Protein 6PZL (pdb70)

Secondary structure (DSSP, 8-state):
---EE-SSTT--EEEEEETTEEEEEPPPP-TTSEEEEEEEE--B-TT-EEEEE-SS-EE-SSSSEE---GGGTT---SEEEEEE-SS--EEE-SEEEEEES-EEEEEE-TT-EEESSEEEESEEEEEEESSEEEEETTEEEEEE-TT---EEEE-TT-EEESSEEEEEESEEEE-SEEE-SEEEEEESEEEE-TT--EEEEE--SS----EE-SEEE-S-EEEEE---B-

Structure (mmCIF, N/CA/C/O backbone):
data_6PZL
#
_entry.id   6PZL
#
_cell.length_a   34.047
_cell.length_b   60.224
_cell.length_c   116.350
_cell.angle_alpha   90.000
_cell.angle_beta   90.000
_cell.angle_gamma   90.000
#
_symmetry.space_group_name_H-M   'P 2 21 21'
#
loop_
_entity.id
_entity.type
_entity.pdbx_description
1 polymer Hemolysin
2 non-polymer GLYCEROL
3 water water
#
loop_
_atom_site.group_PDB
_atom_site.id
_atom_site.type_symbol
_atom_site.label_atom_id
_atom_site.label_alt_id
_atom_site.label_comp_id
_atom_site.label_asym_id
_atom_site.label_entity_id
_atom_site.label_seq_id
_atom_site.pdbx_PDB_ins_code
_atom_site.Cartn_x
_atom_site.Cartn_y
_atom_site.Cartn_z
_atom_site.occupancy
_atom_site.B_iso_or_equiv
_atom_site.auth_seq_id
_atom_site.auth_comp_id
_atom_site.auth_asym_id
_atom_site.auth_atom_id
_atom_site.pdbx_PDB_model_num
ATOM 1 N N . ASN A 1 1 ? 19.405 19.259 145.783 1.00 39.20 30 ASN A N 1
ATOM 2 C CA . ASN A 1 1 ? 20.411 18.440 146.454 1.00 31.91 30 ASN A CA 1
ATOM 3 C C . ASN A 1 1 ? 20.643 17.124 145.721 1.00 22.68 30 ASN A C 1
ATOM 4 O O . ASN A 1 1 ? 20.740 16.070 146.362 1.00 20.40 30 ASN A O 1
ATOM 9 N N . GLY A 1 2 ? 20.754 17.161 144.386 1.00 16.98 31 GLY A N 1
ATOM 10 C CA . GLY A 1 2 ? 20.980 15.922 143.672 1.00 14.31 31 GLY A CA 1
ATOM 11 C C . GLY A 1 2 ? 22.332 15.302 143.953 1.00 9.84 31 GLY A C 1
ATOM 12 O O . GLY A 1 2 ? 22.463 14.077 143.927 1.00 10.28 31 GLY A O 1
ATOM 13 N N . ILE A 1 3 ? 23.355 16.130 144.162 1.00 9.43 32 ILE A N 1
ATOM 14 C CA . ILE A 1 3 ? 24.703 15.674 144.455 1.00 8.41 32 ILE A CA 1
ATOM 15 C C . ILE A 1 3 ? 24.935 15.837 145.956 1.00 8.79 32 ILE A C 1
ATOM 16 O O . ILE A 1 3 ? 24.806 16.958 146.484 1.00 9.65 32 ILE A O 1
ATOM 21 N N . VAL A 1 4 ? 25.274 14.739 146.632 1.00 8.15 33 VAL A N 1
ATOM 22 C CA . VAL A 1 4 ? 25.572 14.726 148.059 1.00 8.33 33 VAL A CA 1
ATOM 23 C C . VAL A 1 4 ? 26.961 14.117 148.233 1.00 7.65 33 VAL A C 1
ATOM 24 O O . VAL A 1 4 ? 27.132 12.894 148.136 1.00 7.68 33 VAL A O 1
ATOM 28 N N . PRO A 1 5 ? 27.990 14.940 148.408 1.00 7.54 34 PRO A N 1
ATOM 29 C CA . PRO A 1 5 ? 29.338 14.412 148.603 1.00 7.39 34 PRO A CA 1
ATOM 30 C C . PRO A 1 5 ? 29.425 13.542 149.837 1.00 7.18 34 PRO A C 1
ATOM 31 O O . PRO A 1 5 ? 28.728 13.748 150.827 1.00 8.60 34 PRO A O 1
ATOM 35 N N . ASP A 1 6 ? 30.327 12.570 149.776 1.00 7.61 35 ASP A N 1
ATOM 36 C CA . ASP A 1 6 ? 30.721 11.836 150.971 1.00 7.98 35 ASP A CA 1
ATOM 37 C C . ASP A 1 6 ? 31.387 12.770 151.984 1.00 7.99 35 ASP A C 1
ATOM 38 O O . ASP A 1 6 ? 31.982 13.783 151.624 1.00 8.76 35 ASP A O 1
ATOM 43 N N . ALA A 1 7 ? 31.326 12.386 153.256 1.00 9.05 36 ALA A N 1
ATOM 44 C CA . ALA A 1 7 ? 31.931 13.173 154.320 1.00 10.52 36 ALA A CA 1
ATOM 45 C C . ALA A 1 7 ? 33.417 12.879 154.506 1.00 10.02 36 ALA A C 1
ATOM 46 O O . ALA A 1 7 ? 34.089 13.615 155.248 1.00 11.45 36 ALA A O 1
ATOM 48 N N . GLY A 1 8 ? 33.936 11.832 153.880 1.00 9.73 37 GLY A N 1
ATOM 49 C CA . GLY A 1 8 ? 35.305 11.398 154.049 1.00 10.81 37 GLY A CA 1
ATOM 50 C C . GLY A 1 8 ? 36.255 12.193 153.170 1.00 10.44 37 GLY A C 1
ATOM 51 O O . GLY A 1 8 ? 35.898 13.192 152.547 1.00 9.98 37 GLY A O 1
ATOM 52 N N . HIS A 1 9 ? 37.499 11.723 153.111 1.00 11.65 38 HIS A N 1
ATOM 53 C CA . HIS A 1 9 ? 38.571 12.543 152.559 1.00 13.28 38 HIS A CA 1
ATOM 54 C C . HIS A 1 9 ? 38.444 12.759 151.059 1.00 11.93 38 HIS A C 1
ATOM 55 O O . HIS A 1 9 ? 39.071 13.679 150.529 1.00 14.85 38 HIS A O 1
ATOM 62 N N . GLN A 1 10 ? 37.684 11.930 150.359 1.00 10.19 39 GLN A N 1
ATOM 63 C CA . GLN A 1 10 ? 37.500 12.112 148.928 1.00 8.93 39 GLN A CA 1
ATOM 64 C C . GLN A 1 10 ? 36.173 12.762 148.594 1.00 8.07 39 GLN A C 1
ATOM 65 O O . GLN A 1 10 ? 35.831 12.866 147.418 1.00 8.37 39 GLN A O 1
ATOM 71 N N . GLY A 1 11 ? 35.451 13.270 149.585 1.00 7.90 40 GLY A N 1
ATOM 72 C CA . GLY A 1 11 ? 34.217 13.965 149.290 1.00 7.69 40 GLY A CA 1
ATOM 73 C C . GLY A 1 11 ? 34.475 15.412 148.897 1.00 7.60 40 GLY A C 1
ATOM 74 O O . GLY A 1 11 ? 35.057 16.164 149.674 1.00 8.25 40 GLY A O 1
ATOM 75 N N . PRO A 1 12 ? 34.018 15.865 147.720 1.00 7.00 41 PRO A N 1
ATOM 76 C CA . PRO A 1 12 ? 34.224 17.270 147.359 1.00 7.36 41 PRO A CA 1
ATOM 77 C C . PRO A 1 12 ? 33.290 18.169 148.153 1.00 7.11 41 PRO A C 1
ATOM 78 O O . PRO A 1 12 ? 32.495 17.690 148.968 1.00 8.10 41 PRO A O 1
ATOM 82 N N . ASP A 1 13 ? 33.377 19.476 147.934 1.00 7.16 42 ASP A N 1
ATOM 83 C CA . ASP A 1 13 ? 32.558 20.433 148.666 1.00 7.52 42 ASP A CA 1
ATOM 84 C C . ASP A 1 13 ? 31.756 21.277 147.684 1.00 7.39 42 ASP A C 1
ATOM 85 O O . ASP A 1 13 ? 32.312 21.825 146.721 1.00 8.12 42 ASP A O 1
ATOM 90 N N . VAL A 1 14 ? 30.446 21.390 147.934 1.00 8.07 43 VAL A N 1
ATOM 91 C CA . VAL A 1 14 ? 29.613 22.287 147.149 1.00 9.36 43 VAL A CA 1
ATOM 92 C C . VAL A 1 14 ? 30.016 23.718 147.487 1.00 12.74 43 VAL A C 1
ATOM 93 O O . VAL A 1 14 ? 30.035 24.110 148.664 1.00 18.10 43 VAL A O 1
ATOM 97 N N . SER A 1 15 ? 30.345 24.521 146.474 1.00 11.22 44 SER A N 1
ATOM 98 C CA . SER A 1 15 ? 30.920 25.853 146.642 1.00 13.03 44 SER A CA 1
ATOM 99 C C . SER A 1 15 ? 29.964 26.936 146.208 1.00 16.82 44 SER A C 1
ATOM 100 O O . SER A 1 15 ? 30.245 28.115 146.466 1.00 15.24 44 SER A O 1
ATOM 103 N N . ALA A 1 16 ? 28.845 26.564 145.573 1.00 14.50 45 ALA A N 1
ATOM 104 C CA . ALA A 1 16 ? 27.836 27.517 145.150 1.00 16.22 45 ALA A CA 1
ATOM 105 C C . ALA A 1 16 ? 26.627 26.740 144.633 1.00 14.17 45 ALA A C 1
ATOM 106 O O . ALA A 1 16 ? 26.722 25.563 144.225 1.00 14.86 45 ALA A O 1
ATOM 108 N N . VAL A 1 17 ? 25.486 27.420 144.620 1.00 15.43 46 VAL A N 1
ATOM 109 C CA . VAL A 1 17 ? 24.365 26.948 143.837 1.00 13.86 46 VAL A CA 1
ATOM 110 C C . VAL A 1 17 ? 23.902 28.194 143.127 1.00 13.87 46 VAL A C 1
ATOM 111 O O . VAL A 1 17 ? 23.499 29.172 143.778 1.00 15.42 46 VAL A O 1
ATOM 115 N N . ASN A 1 18 ? 24.041 28.213 141.809 1.00 14.10 47 ASN A N 1
ATOM 116 C CA . ASN A 1 18 ? 23.763 29.406 141.031 1.00 17.21 47 ASN A CA 1
ATOM 117 C C . ASN A 1 18 ? 22.617 29.083 140.088 1.00 19.07 47 ASN A C 1
ATOM 118 O O . ASN A 1 18 ? 22.734 28.188 139.246 1.00 21.03 47 ASN A O 1
ATOM 123 N N . GLY A 1 19 ? 21.491 29.765 140.264 1.00 23.08 48 GLY A N 1
ATOM 124 C CA . GLY A 1 19 ? 20.318 29.447 139.453 1.00 22.07 48 GLY A CA 1
ATOM 125 C C . GLY A 1 19 ? 19.973 27.974 139.453 1.00 24.10 48 GLY A C 1
ATOM 126 O O . GLY A 1 19 ? 19.702 27.395 138.391 1.00 25.71 48 GLY A O 1
ATOM 127 N N . GLY A 1 20 ? 20.021 27.338 140.627 1.00 22.79 49 GLY A N 1
ATOM 128 C CA . GLY A 1 20 ? 19.690 25.933 140.784 1.00 19.30 49 GLY A CA 1
ATOM 129 C C . GLY A 1 20 ? 20.787 24.953 140.389 1.00 17.93 49 GLY A C 1
ATOM 130 O O . GLY A 1 20 ? 20.619 23.740 140.564 1.00 19.42 49 GLY A O 1
ATOM 131 N N . THR A 1 21 ? 21.903 25.428 139.868 1.00 14.74 50 THR A N 1
ATOM 132 C CA . THR A 1 21 ? 22.963 24.535 139.407 1.00 14.49 50 THR A CA 1
ATOM 133 C C . THR A 1 21 ? 23.968 24.362 140.542 1.00 13.12 50 THR A C 1
ATOM 134 O O . THR A 1 21 ? 24.549 25.365 140.995 1.00 15.54 50 THR A O 1
ATOM 138 N N . GLN A 1 22 ? 24.178 23.120 141.012 1.00 11.59 51 GLN A N 1
ATOM 139 C CA . GLN A 1 22 ? 25.214 22.911 142.017 1.00 10.50 51 GLN A CA 1
ATOM 140 C C . GLN A 1 22 ? 26.582 23.066 141.390 1.00 9.87 51 GLN A C 1
ATOM 141 O O . GLN A 1 22 ? 26.824 22.600 140.269 1.00 10.45 51 GLN A O 1
ATOM 147 N N . VAL A 1 23 ? 27.489 23.704 142.148 1.00 9.20 52 VAL A N 1
ATOM 148 C CA . VAL A 1 23 ? 28.888 23.885 141.773 1.00 9.37 52 VAL A CA 1
ATOM 149 C C . VAL A 1 23 ? 29.723 23.100 142.775 1.00 8.86 52 VAL A C 1
ATOM 150 O O . VAL A 1 23 ? 29.650 23.346 143.998 1.00 9.36 52 VAL A O 1
ATOM 154 N N . ILE A 1 24 ? 30.528 22.170 142.270 1.00 8.01 53 ILE A N 1
ATOM 155 C CA . ILE A 1 24 ? 31.280 21.215 143.068 1.00 7.49 53 ILE A CA 1
ATOM 156 C C . ILE A 1 24 ? 32.756 21.560 142.965 1.00 7.53 53 ILE A C 1
ATOM 157 O O . ILE A 1 24 ? 33.332 21.516 141.876 1.00 7.90 53 ILE A O 1
ATOM 162 N N . ASN A 1 25 ? 33.377 21.898 144.095 1.00 7.01 54 ASN A N 1
ATOM 163 C CA . ASN A 1 25 ? 34.832 22.051 144.160 1.00 7.20 54 ASN A CA 1
ATOM 164 C C . ASN A 1 25 ? 35.426 20.668 144.334 1.00 6.46 54 ASN A C 1
ATOM 165 O O . ASN A 1 25 ? 35.395 20.081 145.422 1.00 7.63 54 ASN A O 1
ATOM 170 N N . ILE A 1 26 ? 35.904 20.098 143.225 1.00 6.81 55 ILE A N 1
ATOM 171 C CA . ILE A 1 26 ? 36.478 18.764 143.229 1.00 6.97 55 ILE A CA 1
ATOM 172 C C . ILE A 1 26 ? 37.707 18.746 144.136 1.00 6.80 55 ILE A C 1
ATOM 173 O O . ILE A 1 26 ? 38.338 19.783 144.421 1.00 7.32 55 ILE A O 1
ATOM 178 N N . VAL A 1 27 ? 38.050 17.542 144.602 1.00 6.95 56 VAL A N 1
ATOM 179 C CA . VAL A 1 27 ? 39.165 17.380 145.529 1.00 8.13 56 VAL A CA 1
ATOM 180 C C . VAL A 1 27 ? 40.511 17.471 144.804 1.00 7.79 56 VAL A C 1
ATOM 181 O O . VAL A 1 27 ? 40.625 17.329 143.581 1.00 7.72 56 VAL A O 1
ATOM 185 N N . THR A 1 28 ? 41.552 17.711 145.593 1.00 8.24 57 THR A N 1
ATOM 186 C CA . THR A 1 28 ? 42.885 17.859 145.031 1.00 8.91 57 THR A CA 1
ATOM 187 C C . THR A 1 28 ? 43.219 16.661 144.144 1.00 8.94 57 THR A C 1
ATOM 188 O O . THR A 1 28 ? 43.075 15.518 144.583 1.00 9.40 57 THR A O 1
ATOM 192 N N . PRO A 1 29 ? 43.744 16.873 142.953 1.00 9.25 58 PRO A N 1
ATOM 193 C CA . PRO A 1 29 ? 44.195 15.724 142.161 1.00 10.91 58 PRO A CA 1
ATOM 194 C C . PRO A 1 29 ? 45.392 15.060 142.812 1.00 11.24 58 PRO A C 1
ATOM 195 O O . PRO A 1 29 ? 46.217 15.708 143.464 1.00 13.12 58 PRO A O 1
ATOM 199 N N . ASN A 1 30 ? 45.499 13.754 142.599 1.00 10.15 59 ASN A N 1
ATOM 200 C CA . ASN A 1 30 ? 46.654 13.005 143.058 1.00 10.94 59 ASN A CA 1
ATOM 201 C C . ASN A 1 30 ? 47.809 13.187 142.075 1.00 9.64 59 ASN A C 1
ATOM 202 O O . ASN A 1 30 ? 47.725 13.942 141.101 1.00 9.96 59 ASN A O 1
ATOM 207 N N . ASN A 1 31 ? 48.915 12.479 142.316 1.00 11.41 60 ASN A N 1
ATOM 208 C CA . ASN A 1 31 ? 50.085 12.635 141.457 1.00 13.59 60 ASN A CA 1
ATOM 209 C C . ASN A 1 31 ? 49.860 12.114 140.040 1.00 14.06 60 ASN A C 1
ATOM 210 O O . ASN A 1 31 ? 50.619 12.468 139.138 1.00 17.94 60 ASN A O 1
ATOM 215 N N . GLU A 1 32 ? 48.858 11.288 139.814 1.00 14.09 61 GLU A N 1
ATOM 216 C CA . GLU A 1 32 ? 48.528 10.924 138.442 1.00 16.73 61 GLU A CA 1
ATOM 217 C C . GLU A 1 32 ? 47.594 11.915 137.777 1.00 15.56 61 GLU A C 1
ATOM 218 O O . GLU A 1 32 ? 47.220 11.706 136.620 1.00 19.38 61 GLU A O 1
ATOM 224 N N . GLY A 1 33 ? 47.205 12.980 138.475 1.00 11.04 62 GLY A N 1
ATOM 225 C CA . GLY A 1 33 ? 46.318 13.955 137.909 1.00 11.22 62 GLY A CA 1
ATOM 226 C C . GLY A 1 33 ? 44.859 13.614 138.060 1.00 9.44 62 GLY A C 1
ATOM 227 O O . GLY A 1 33 ? 44.016 14.290 137.450 1.00 10.47 62 GLY A O 1
ATOM 228 N N . ILE A 1 34 ? 44.525 12.625 138.891 1.00 8.96 63 ILE A N 1
ATOM 229 C CA . ILE A 1 34 ? 43.147 12.188 139.063 1.00 8.38 63 ILE A CA 1
ATOM 230 C C . ILE A 1 34 ? 42.565 12.864 140.290 1.00 8.39 63 ILE A C 1
ATOM 231 O O . ILE A 1 34 ? 43.111 12.713 141.395 1.00 8.78 63 ILE A O 1
ATOM 236 N N . SER A 1 35 ? 41.457 13.591 140.105 1.00 7.69 64 SER A N 1
ATOM 237 C CA . SER A 1 35 ? 40.670 14.076 141.227 1.00 8.00 64 SER A CA 1
ATOM 238 C C . SER A 1 35 ? 39.598 13.015 141.464 1.00 7.40 64 SER A C 1
ATOM 239 O O . SER A 1 35 ? 38.681 12.850 140.635 1.00 7.82 64 SER A O 1
ATOM 242 N N . HIS A 1 36 ? 39.735 12.266 142.567 1.00 7.59 65 HIS A N 1
ATOM 243 C CA . HIS A 1 36 ? 38.887 11.117 142.859 1.00 8.02 65 HIS A CA 1
ATOM 244 C C . HIS A 1 36 ? 37.847 11.576 143.879 1.00 7.30 65 HIS A C 1
ATOM 245 O O . HIS A 1 36 ? 38.154 11.738 145.068 1.00 8.63 65 HIS A O 1
ATOM 252 N N . ASN A 1 37 ? 36.631 11.821 143.398 1.00 6.71 66 ASN A N 1
ATOM 253 C CA . ASN A 1 37 ? 35.549 12.404 144.176 1.00 6.66 66 ASN A CA 1
ATOM 254 C C . ASN A 1 37 ? 34.522 11.342 144.511 1.00 6.80 66 ASN A C 1
ATOM 255 O O . ASN A 1 37 ? 34.081 10.617 143.627 1.00 8.34 66 ASN A O 1
ATOM 260 N N . GLN A 1 38 ? 34.132 11.255 145.790 1.00 6.62 67 GLN A N 1
ATOM 261 C CA . GLN A 1 38 ? 33.180 10.262 146.256 1.00 6.29 67 GLN A CA 1
ATOM 262 C C . GLN A 1 38 ? 31.897 10.911 146.757 1.00 6.87 67 GLN A C 1
ATOM 263 O O . GLN A 1 38 ? 31.923 11.964 147.402 1.00 7.19 67 GLN A O 1
ATOM 269 N N . TYR A 1 39 ? 30.782 10.226 146.503 1.00 6.74 68 TYR A N 1
ATOM 270 C CA . TYR A 1 39 ? 29.444 10.757 146.726 1.00 5.95 68 TYR A CA 1
ATOM 271 C C . TYR A 1 39 ? 28.539 9.692 147.327 1.00 6.86 68 TYR A C 1
ATOM 272 O O . TYR A 1 39 ? 28.532 8.526 146.887 1.00 6.99 68 TYR A O 1
ATOM 281 N N . GLN A 1 40 ? 27.726 10.113 148.304 1.00 7.29 69 GLN A N 1
ATOM 282 C CA . GLN A 1 40 ? 26.597 9.279 148.715 1.00 6.95 69 GLN A CA 1
ATOM 283 C C . GLN A 1 40 ? 25.471 9.312 147.688 1.00 7.48 69 GLN A C 1
ATOM 284 O O . GLN A 1 40 ? 24.714 8.344 147.565 1.00 8.46 69 GLN A O 1
ATOM 290 N N . ASP A 1 41 ? 25.317 10.428 146.981 1.00 7.76 70 ASP A N 1
ATOM 291 C CA . ASP A 1 41 ? 24.299 10.556 145.949 1.00 8.89 70 ASP A CA 1
ATOM 292 C C . ASP A 1 41 ? 24.903 11.389 144.835 1.00 7.77 70 ASP A C 1
ATOM 293 O O . ASP A 1 41 ? 25.556 12.403 145.088 1.00 7.56 70 ASP A O 1
ATOM 298 N N . PHE A 1 42 ? 24.642 10.985 143.603 1.00 7.53 71 PHE A N 1
ATOM 299 C CA . PHE A 1 42 ? 25.088 11.779 142.457 1.00 7.07 71 PHE A CA 1
ATOM 300 C C . PHE A 1 42 ? 23.975 11.782 141.418 1.00 7.43 71 PHE A C 1
ATOM 301 O O . PHE A 1 42 ? 23.713 10.772 140.759 1.00 7.94 71 PHE A O 1
ATOM 309 N N . ASN A 1 43 ? 23.333 12.930 141.252 1.00 8.42 72 ASN A N 1
ATOM 310 C CA . ASN A 1 43 ? 22.245 13.121 140.311 1.00 8.76 72 ASN A CA 1
ATOM 311 C C . ASN A 1 43 ? 22.351 14.540 139.793 1.00 9.05 72 ASN A C 1
ATOM 312 O O . ASN A 1 43 ? 22.758 15.433 140.542 1.00 9.98 72 ASN A O 1
ATOM 317 N N . VAL A 1 44 ? 22.004 14.733 138.516 1.00 9.06 73 VAL A N 1
ATOM 318 C CA . VAL A 1 44 ? 22.029 16.035 137.862 1.00 9.15 73 VAL A CA 1
ATOM 319 C C . VAL A 1 44 ? 20.617 16.293 137.359 1.00 9.45 73 VAL A C 1
ATOM 320 O O . VAL A 1 44 ? 20.022 15.444 136.686 1.00 10.51 73 VAL A O 1
ATOM 324 N N . GLY A 1 45 ? 20.069 17.454 137.698 1.00 10.17 74 GLY A N 1
ATOM 325 C CA . GLY A 1 45 ? 18.782 17.864 137.191 1.00 12.24 74 GLY A CA 1
ATOM 326 C C . GLY A 1 45 ? 18.914 18.709 135.951 1.00 11.94 74 GLY A C 1
ATOM 327 O O . GLY A 1 45 ? 19.997 18.897 135.399 1.00 12.30 74 GLY A O 1
ATOM 328 N N . LYS A 1 46 ? 17.774 19.244 135.523 1.00 15.86 75 LYS A N 1
ATOM 329 C CA . LYS A 1 46 ? 17.750 20.114 134.354 1.00 17.82 75 LYS A CA 1
ATOM 330 C C . LYS A 1 46 ? 18.734 21.271 134.432 1.00 17.04 75 LYS A C 1
ATOM 331 O O . LYS A 1 46 ? 19.305 21.622 133.382 1.00 19.97 75 LYS A O 1
ATOM 337 N N . PRO A 1 47 ? 18.935 21.931 135.585 1.00 15.38 76 PRO A N 1
ATOM 338 C CA . PRO A 1 47 ? 19.901 23.045 135.638 1.00 16.27 76 PRO A CA 1
ATOM 339 C C . PRO A 1 47 ? 21.334 22.631 135.420 1.00 11.43 76 PRO A C 1
ATOM 340 O O . PRO A 1 47 ? 22.187 23.518 135.289 1.00 13.46 76 PRO A O 1
ATOM 344 N N . GLY A 1 48 ? 21.633 21.329 135.409 1.00 11.36 77 GLY A N 1
ATOM 345 C CA . GLY A 1 48 ? 22.987 20.881 135.216 1.00 9.45 77 GLY A CA 1
ATOM 346 C C . GLY A 1 48 ? 23.784 20.961 136.512 1.00 9.41 77 GLY A C 1
ATOM 347 O O . GLY A 1 48 ? 23.262 21.247 137.589 1.00 10.55 77 GLY A O 1
ATOM 348 N N . ALA A 1 49 ? 25.087 20.701 136.400 1.00 8.59 78 ALA A N 1
ATOM 349 C CA . ALA A 1 49 ? 26.008 20.744 137.527 1.00 8.80 78 ALA A CA 1
ATOM 350 C C . ALA A 1 49 ? 27.368 21.143 136.982 1.00 7.99 78 ALA A C 1
ATOM 351 O O . ALA A 1 49 ? 27.726 20.781 135.853 1.00 8.73 78 ALA A O 1
ATOM 353 N N . VAL A 1 50 ? 28.134 21.880 137.791 1.00 8.07 79 VAL A N 1
ATOM 354 C CA . VAL A 1 50 ? 29.463 22.320 137.397 1.00 7.85 79 VAL A CA 1
ATOM 355 C C . VAL A 1 50 ? 30.499 21.696 138.318 1.00 7.82 79 VAL A C 1
ATOM 356 O O . VAL A 1 50 ? 30.326 21.670 139.542 1.00 8.89 79 VAL A O 1
ATOM 360 N N . PHE A 1 51 ? 31.596 21.248 137.713 1.00 7.52 80 PHE A N 1
ATOM 361 C CA . PHE A 1 51 ? 32.751 20.699 138.416 1.00 7.72 80 PHE A CA 1
ATOM 362 C C . PHE A 1 51 ? 33.903 21.671 138.239 1.00 7.80 80 PHE A C 1
ATOM 363 O O . PHE A 1 51 ? 34.334 21.946 137.107 1.00 8.56 80 PHE A O 1
ATOM 371 N N . ASN A 1 52 ? 34.338 22.267 139.348 1.00 7.61 81 ASN A N 1
ATOM 372 C CA . ASN A 1 52 ? 35.251 23.395 139.286 1.00 7.54 81 ASN A CA 1
ATOM 373 C C . ASN A 1 52 ? 36.688 22.895 139.218 1.00 7.43 81 ASN A C 1
ATOM 374 O O . ASN A 1 52 ? 37.278 22.443 140.216 1.00 8.36 81 ASN A O 1
ATOM 379 N N . ASN A 1 53 ? 37.242 22.953 138.012 1.00 7.79 82 ASN A N 1
ATOM 380 C CA . ASN A 1 53 ? 38.623 22.596 137.707 1.00 8.01 82 ASN A CA 1
ATOM 381 C C . ASN A 1 53 ? 39.413 23.827 137.278 1.00 8.42 82 ASN A C 1
ATOM 382 O O . ASN A 1 53 ? 40.257 23.745 136.387 1.00 9.97 82 ASN A O 1
ATOM 387 N N . ALA A 1 54 ? 39.169 24.969 137.936 1.00 8.81 83 ALA A N 1
ATOM 388 C CA . ALA A 1 54 ? 39.708 26.261 137.505 1.00 9.29 83 ALA A CA 1
ATOM 389 C C . ALA A 1 54 ? 40.782 26.771 138.457 1.00 8.56 83 ALA A C 1
ATOM 390 O O . ALA A 1 54 ? 40.637 26.716 139.694 1.00 9.23 83 ALA A O 1
ATOM 392 N N . LEU A 1 55 ? 41.862 27.269 137.843 1.00 10.17 84 LEU A N 1
ATOM 393 C CA . LEU A 1 55 ? 42.918 27.990 138.527 1.00 11.07 84 LEU A CA 1
ATOM 394 C C . LEU A 1 55 ? 42.716 29.492 138.472 1.00 10.34 84 LEU A C 1
ATOM 395 O O . LEU A 1 55 ? 43.487 30.224 139.099 1.00 10.90 84 LEU A O 1
ATOM 400 N N . GLU A 1 56 ? 41.714 29.969 137.739 1.00 10.52 85 GLU A N 1
ATOM 401 C CA . GLU A 1 56 ? 41.383 31.390 137.653 1.00 10.94 85 GLU A CA 1
ATOM 402 C C . GLU A 1 56 ? 39.873 31.544 137.677 1.00 9.49 85 GLU A C 1
ATOM 403 O O . GLU A 1 56 ? 39.144 30.690 137.161 1.00 10.95 85 GLU A O 1
ATOM 409 N N . ALA A 1 57 ? 39.402 32.648 138.247 1.00 9.24 86 ALA A N 1
ATOM 410 C CA . ALA A 1 57 ? 37.977 32.955 138.193 1.00 8.57 86 ALA A CA 1
ATOM 411 C C . ALA A 1 57 ? 37.580 33.233 136.741 1.00 8.76 86 ALA A C 1
ATOM 412 O O . ALA A 1 57 ? 38.399 33.666 135.922 1.00 10.05 86 ALA A O 1
ATOM 414 N N . GLY A 1 58 ? 36.300 33.047 136.438 1.00 9.02 87 GLY A N 1
ATOM 415 C CA . GLY A 1 58 ? 35.830 33.297 135.085 1.00 11.16 87 GLY A CA 1
ATOM 416 C C . GLY A 1 58 ? 34.372 32.904 134.930 1.00 10.88 87 GLY A C 1
ATOM 417 O O . GLY A 1 58 ? 33.673 32.656 135.913 1.00 11.35 87 GLY A O 1
ATOM 418 N N . GLN A 1 59 ? 33.928 32.836 133.675 1.00 12.15 88 GLN A N 1
ATOM 419 C CA . GLN A 1 59 ? 32.524 32.607 133.358 1.00 12.66 88 GLN A CA 1
ATOM 420 C C . GLN A 1 59 ? 32.281 31.143 133.034 1.00 12.59 88 GLN A C 1
ATOM 421 O O . GLN A 1 59 ? 32.891 30.594 132.104 1.00 15.05 88 GLN A O 1
ATOM 427 N N . SER A 1 60 ? 31.366 30.523 133.765 1.00 11.76 89 SER A N 1
ATOM 428 C CA . SER A 1 60 ? 30.922 29.187 133.401 1.00 11.62 89 SER A CA 1
ATOM 429 C C . SER A 1 60 ? 29.721 29.272 132.466 1.00 11.86 89 SER A C 1
ATOM 430 O O . SER A 1 60 ? 29.032 30.293 132.381 1.00 14.72 89 SER A O 1
ATOM 433 N N . GLN A 1 61 ? 29.501 28.188 131.729 1.00 11.20 90 GLN A N 1
ATOM 434 C CA . GLN A 1 61 ? 28.316 28.101 130.877 1.00 13.20 90 GLN A CA 1
ATOM 435 C C . GLN A 1 61 ? 27.036 27.962 131.693 1.00 12.89 90 GLN A C 1
ATOM 436 O O . GLN A 1 61 ? 25.998 28.550 131.340 1.00 15.53 90 GLN A O 1
ATOM 442 N N . LEU A 1 62 ? 27.068 27.169 132.762 1.00 11.94 91 LEU A N 1
ATOM 443 C CA . LEU A 1 62 ? 25.833 26.796 133.445 1.00 11.64 91 LEU A CA 1
ATOM 444 C C . LEU A 1 62 ? 25.548 27.588 134.708 1.00 12.13 91 LEU A C 1
ATOM 445 O O . LEU A 1 62 ? 24.399 27.577 135.167 1.00 13.96 91 LEU A O 1
ATOM 450 N N . ALA A 1 63 ? 26.552 28.236 135.302 1.00 11.72 92 ALA A N 1
ATOM 451 C CA . ALA A 1 63 ? 26.387 28.772 136.649 1.00 11.97 92 ALA A CA 1
ATOM 452 C C . ALA A 1 63 ? 26.961 30.177 136.778 1.00 12.08 92 ALA A C 1
ATOM 453 O O . ALA A 1 63 ? 27.255 30.616 137.898 1.00 14.69 92 ALA A O 1
ATOM 455 N N . GLY A 1 64 ? 27.100 30.917 135.681 1.00 12.44 93 GLY A N 1
ATOM 456 C CA . GLY A 1 64 ? 27.615 32.290 135.746 1.00 13.20 93 GLY A CA 1
ATOM 457 C C . GLY A 1 64 ? 29.058 32.346 136.216 1.00 12.21 93 GLY A C 1
ATOM 458 O O . GLY A 1 64 ? 29.864 31.439 135.988 1.00 11.75 93 GLY A O 1
ATOM 459 N N . HIS A 1 65 ? 29.400 33.462 136.848 1.00 11.72 94 HIS A N 1
ATOM 460 C CA . HIS A 1 65 ? 30.768 33.694 137.282 1.00 11.64 94 HIS A CA 1
ATOM 461 C C . HIS A 1 65 ? 31.129 32.772 138.441 1.00 10.32 94 HIS A C 1
ATOM 462 O O . HIS A 1 65 ? 30.380 32.665 139.421 1.00 12.19 94 HIS A O 1
ATOM 469 N N . LEU A 1 66 ? 32.291 32.118 138.341 1.00 8.93 95 LEU A N 1
ATOM 470 C CA . LEU A 1 66 ? 32.791 31.226 139.382 1.00 8.95 95 LEU A CA 1
ATOM 471 C C . LEU A 1 66 ? 34.240 31.577 139.700 1.00 8.28 95 LEU A C 1
ATOM 472 O O . LEU A 1 66 ? 34.9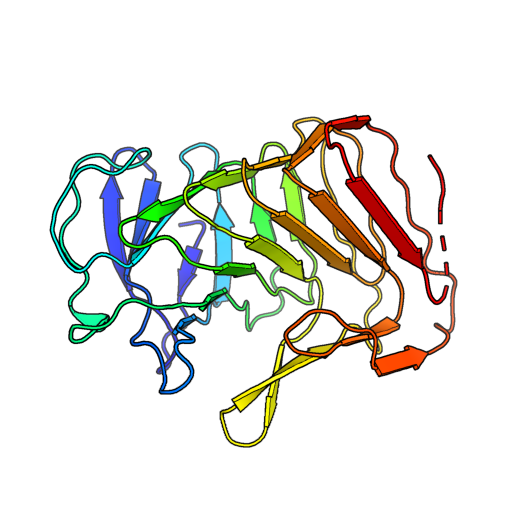38 32.193 138.897 1.00 9.94 95 LEU A O 1
ATOM 477 N N . ASN A 1 67 ? 34.672 31.169 140.886 1.00 8.74 96 ASN A N 1
ATOM 478 C CA . ASN A 1 67 ? 36.004 31.448 141.379 1.00 8.05 96 ASN A CA 1
ATOM 479 C C . ASN A 1 67 ? 36.943 30.290 141.059 1.00 8.60 96 ASN A C 1
ATOM 480 O O . ASN A 1 67 ? 36.523 29.192 140.676 1.00 9.45 96 ASN A O 1
ATOM 485 N N . ALA A 1 68 ? 38.238 30.528 141.255 1.00 8.14 97 ALA A N 1
ATOM 486 C CA . ALA A 1 68 ? 39.190 29.429 141.243 1.00 8.03 97 ALA A CA 1
ATOM 487 C C . ALA A 1 68 ? 38.850 28.436 142.340 1.00 8.06 97 ALA A C 1
ATOM 488 O O . ALA A 1 68 ? 38.245 28.797 143.338 1.00 9.45 97 ALA A O 1
ATOM 490 N N . ASN A 1 69 ? 39.249 27.182 142.157 1.00 7.42 98 ASN A N 1
ATOM 491 C CA . ASN A 1 69 ? 39.048 26.136 143.172 1.00 7.60 98 ASN A CA 1
ATOM 492 C C . ASN A 1 69 ? 40.343 25.968 143.956 1.00 7.27 98 ASN A C 1
ATOM 493 O O . ASN A 1 69 ? 41.316 25.400 143.449 1.00 8.15 98 ASN A O 1
ATOM 498 N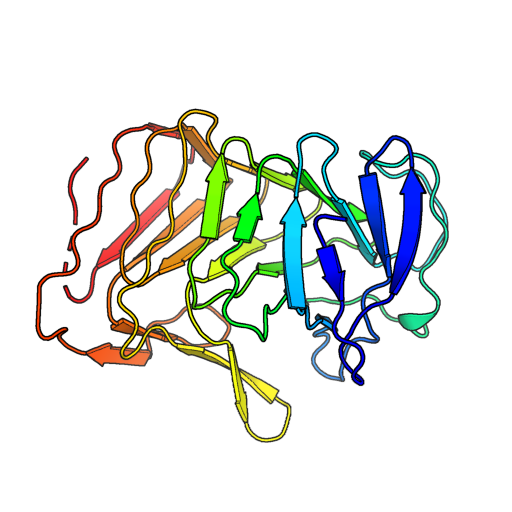 N . SER A 1 70 ? 40.360 26.428 145.220 1.00 7.65 99 SER A N 1
ATOM 499 C CA . SER A 1 70 ? 41.564 26.331 146.061 1.00 8.36 99 SER A CA 1
ATOM 500 C C . SER A 1 70 ? 41.959 24.889 146.373 1.00 7.79 99 SER A C 1
ATOM 501 O O . SER A 1 70 ? 43.124 24.639 146.712 1.00 9.36 99 SER A O 1
ATOM 504 N N . ASN A 1 71 ? 41.057 23.920 146.231 1.00 7.75 100 ASN A N 1
ATOM 505 C CA . ASN A 1 71 ? 41.450 22.533 146.491 1.00 8.40 100 ASN A CA 1
ATOM 506 C C . ASN A 1 71 ? 42.511 22.058 145.498 1.00 9.00 100 ASN A C 1
ATOM 507 O O . ASN A 1 71 ? 43.232 21.094 145.778 1.00 10.57 100 ASN A O 1
ATOM 512 N N . LEU A 1 72 ? 42.628 22.701 144.332 1.00 9.19 101 LEU A N 1
ATOM 513 C CA . LEU A 1 72 ? 43.537 22.203 143.306 1.00 10.07 101 LEU A CA 1
ATOM 514 C C . LEU A 1 72 ? 44.983 22.433 143.670 1.00 12.04 101 LEU A C 1
ATOM 515 O O . LEU A 1 72 ? 45.869 21.802 143.079 1.00 13.60 101 LEU A O 1
ATOM 520 N N . ASN A 1 73 ? 45.251 23.347 144.598 1.00 13.05 102 ASN A N 1
ATOM 521 C CA . ASN A 1 73 ? 46.623 23.668 144.992 1.00 18.03 102 ASN A CA 1
ATOM 522 C C . ASN A 1 73 ? 47.493 23.914 143.770 1.00 18.54 102 ASN A C 1
ATOM 523 O O . ASN A 1 73 ? 48.613 23.411 143.659 1.00 21.87 102 ASN A O 1
ATOM 528 N N . GLY A 1 74 ? 46.954 24.674 142.820 1.00 18.18 103 GLY A N 1
ATOM 529 C CA . GLY A 1 74 ? 47.741 25.138 141.694 1.00 20.14 103 GLY A CA 1
ATOM 530 C C . GLY A 1 74 ? 47.795 24.235 140.477 1.00 16.99 103 GLY A C 1
ATOM 531 O O . GLY A 1 74 ? 48.368 24.645 139.453 1.00 19.34 103 GLY A O 1
ATOM 532 N N . GLN A 1 75 ? 47.223 23.039 140.533 1.00 14.60 104 GLN A N 1
ATOM 533 C CA . GLN A 1 75 ? 47.277 22.115 139.407 1.00 15.02 104 GLN A CA 1
ATOM 534 C C . GLN A 1 75 ? 45.904 21.531 139.150 1.00 12.70 104 GLN A C 1
ATOM 535 O O . GLN A 1 75 ? 45.326 20.867 140.019 1.00 13.85 104 GLN A O 1
ATOM 541 N N . ALA A 1 76 ? 45.385 21.770 137.959 1.00 11.87 105 ALA A N 1
ATOM 542 C CA . ALA A 1 76 ? 44.084 21.249 137.596 1.00 10.68 105 ALA A CA 1
ATOM 543 C C . ALA A 1 76 ? 44.145 19.734 137.414 1.00 10.11 105 ALA A C 1
ATOM 544 O O . ALA A 1 76 ? 45.189 19.140 137.118 1.00 10.98 105 ALA A O 1
ATOM 546 N N . ALA A 1 77 ? 42.991 19.108 137.563 1.00 9.01 106 ALA A N 1
ATOM 547 C CA . ALA A 1 77 ? 42.882 17.678 137.326 1.00 8.32 106 ALA A CA 1
ATOM 548 C C . ALA A 1 77 ? 42.981 17.373 135.841 1.00 9.09 106 ALA A C 1
ATOM 549 O O . ALA A 1 77 ? 42.509 18.140 134.992 1.00 9.93 106 ALA A O 1
ATOM 551 N N A SER A 1 78 ? 43.567 16.223 135.517 0.34 9.93 107 SER A N 1
ATOM 552 N N B SER A 1 78 ? 43.624 16.236 135.547 0.66 8.42 107 SER A N 1
ATOM 553 C CA A SER A 1 78 ? 43.467 15.706 134.159 0.34 11.17 107 SER A CA 1
ATOM 554 C CA B SER A 1 78 ? 43.603 15.605 134.234 0.66 8.96 107 SER A CA 1
ATOM 555 C C A SER A 1 78 ? 42.359 14.674 134.004 0.34 9.42 107 SER A C 1
ATOM 556 C C B SER A 1 78 ? 42.345 14.756 134.045 0.66 8.60 107 SER A C 1
ATOM 557 O O A SER A 1 78 ? 41.918 14.426 132.876 0.34 8.80 107 SER A O 1
ATOM 558 O O B SER A 1 78 ? 41.768 14.719 132.948 0.66 9.21 107 SER A O 1
ATOM 563 N N . LEU A 1 79 ? 41.914 14.068 135.101 1.00 8.96 108 LEU A N 1
ATOM 564 C CA . LEU A 1 79 ? 40.754 13.195 135.092 1.00 8.43 108 LEU A CA 1
ATOM 565 C C . LEU A 1 79 ? 39.939 13.537 136.326 1.00 8.65 108 LEU A C 1
ATOM 566 O O . LEU A 1 79 ? 40.484 13.574 137.442 1.00 8.61 108 LEU A O 1
ATOM 571 N N . ILE A 1 80 ? 38.652 13.831 136.121 1.00 7.58 109 ILE A N 1
ATOM 572 C CA . ILE A 1 80 ? 37.697 14.035 137.206 1.00 7.21 109 ILE A CA 1
ATOM 573 C C . ILE A 1 80 ? 36.873 12.762 137.296 1.00 6.96 109 ILE A C 1
ATOM 574 O O . ILE A 1 80 ? 36.043 12.464 136.417 1.00 7.65 109 ILE A O 1
ATOM 579 N N . LEU A 1 81 ? 37.154 11.955 138.329 1.00 6.89 110 LEU A N 1
ATOM 580 C CA . LEU A 1 81 ? 36.443 10.709 138.550 1.00 7.61 110 LEU A CA 1
ATOM 581 C C . LEU A 1 81 ? 35.427 10.947 139.660 1.00 7.99 110 LEU A C 1
ATOM 582 O O . LEU A 1 81 ? 35.781 11.342 140.782 1.00 10.66 110 LEU A O 1
ATOM 587 N N . ASN A 1 82 ? 34.163 10.792 139.322 1.00 7.15 111 ASN A N 1
ATOM 588 C CA . ASN A 1 82 ? 33.068 10.903 140.277 1.00 7.28 111 ASN A CA 1
ATOM 589 C C . ASN A 1 82 ? 32.545 9.506 140.544 1.00 6.93 111 ASN A C 1
ATOM 590 O O . ASN A 1 82 ? 32.158 8.799 139.615 1.00 8.68 111 ASN A O 1
ATOM 595 N N . GLU A 1 83 ? 32.554 9.103 141.806 1.00 7.14 112 GLU A N 1
ATOM 596 C CA A GLU A 1 83 ? 32.267 7.728 142.200 0.72 7.89 112 GLU A CA 1
ATOM 597 C CA B GLU A 1 83 ? 32.288 7.729 142.214 0.28 7.44 112 GLU A CA 1
ATOM 598 C C . GLU A 1 83 ? 31.193 7.735 143.273 1.00 7.37 112 GLU A C 1
ATOM 599 O O . GLU A 1 83 ? 31.374 8.335 144.340 1.00 7.71 112 GLU A O 1
ATOM 610 N N . VAL A 1 84 ? 30.089 7.029 143.025 1.00 7.50 113 VAL A N 1
ATOM 611 C CA . VAL A 1 84 ? 29.058 6.841 144.043 1.00 7.26 113 VAL A CA 1
ATOM 612 C C . VAL A 1 84 ? 29.442 5.648 144.909 1.00 7.10 113 VAL A C 1
ATOM 613 O O . VAL A 1 84 ? 29.799 4.591 144.388 1.00 8.16 113 VAL A O 1
ATOM 617 N N . VAL A 1 85 ? 29.428 5.839 146.233 1.00 7.36 114 VAL A N 1
ATOM 618 C CA . VAL A 1 85 ? 29.915 4.847 147.200 1.00 7.65 114 VAL A CA 1
ATOM 619 C C . VAL A 1 85 ? 28.790 4.088 147.879 1.00 7.62 114 VAL A C 1
ATOM 620 O O . VAL A 1 85 ? 29.069 3.122 148.603 1.00 7.71 114 VAL A O 1
ATOM 624 N N . SER A 1 86 ? 27.550 4.528 147.717 1.00 8.24 115 SER A N 1
ATOM 625 C CA . SER A 1 86 ? 26.382 3.973 148.381 1.00 8.16 115 SER A CA 1
ATOM 626 C C . SER A 1 86 ? 25.686 2.980 147.452 1.00 8.24 115 SER A C 1
ATOM 627 O O . SER A 1 86 ? 26.247 2.555 146.447 1.00 9.18 115 SER A O 1
ATOM 630 N N . ARG A 1 87 ? 24.448 2.631 147.769 1.00 8.40 116 ARG A N 1
ATOM 631 C CA . ARG A 1 87 ? 23.610 1.798 146.922 1.00 9.72 116 ARG A CA 1
ATOM 632 C C . ARG A 1 87 ? 22.723 2.608 145.987 1.00 9.62 116 ARG A C 1
ATOM 633 O O . ARG A 1 87 ? 21.915 2.020 145.275 1.00 10.11 116 ARG A O 1
ATOM 641 N N . ASN A 1 88 ? 22.806 3.930 146.004 1.00 9.35 117 ASN A N 1
ATOM 642 C CA . ASN A 1 88 ? 21.838 4.739 145.255 1.00 9.91 117 ASN A CA 1
ATOM 643 C C . ASN A 1 88 ? 22.217 4.806 143.783 1.00 9.06 117 ASN A C 1
ATOM 644 O O . ASN A 1 88 ? 23.342 5.191 143.473 1.00 11.36 117 ASN A O 1
ATOM 649 N N . PRO A 1 89 ? 21.294 4.515 142.861 1.00 9.38 118 PRO A N 1
ATOM 650 C CA . PRO A 1 89 ? 21.564 4.754 141.425 1.00 8.49 118 PRO A CA 1
ATOM 651 C C . PRO A 1 89 ? 21.586 6.247 141.109 1.00 8.63 118 PRO A C 1
ATOM 652 O O . PRO A 1 89 ? 21.141 7.077 141.892 1.00 11.28 118 PRO A O 1
ATOM 656 N N . SER A 1 90 ? 22.101 6.591 139.932 1.00 7.75 119 SER A N 1
ATOM 657 C CA . SER A 1 90 ? 22.231 7.989 139.516 1.00 7.95 119 SER A CA 1
ATOM 658 C C . SER A 1 90 ? 21.270 8.293 138.375 1.00 8.21 119 SER A C 1
ATOM 659 O O . SER A 1 90 ? 21.102 7.486 137.454 1.00 9.03 119 SER A O 1
ATOM 662 N N . PHE A 1 91 ? 20.702 9.499 138.403 1.00 7.57 120 PHE A N 1
ATOM 663 C CA . PHE A 1 91 ? 19.874 10.038 137.330 1.00 8.64 120 PHE A CA 1
ATOM 664 C C . PHE A 1 91 ? 20.484 11.336 136.846 1.00 7.51 120 PHE A C 1
ATOM 665 O O . PHE A 1 91 ? 20.740 12.248 137.649 1.00 8.77 120 PHE A O 1
ATOM 673 N N . LEU A 1 92 ? 20.704 11.428 135.534 1.00 8.29 121 LEU A N 1
ATOM 674 C CA . LEU A 1 92 ? 21.333 12.579 134.891 1.00 8.64 121 LEU A CA 1
ATOM 675 C C . LEU A 1 92 ? 20.338 13.143 133.890 1.00 8.92 121 LEU A C 1
ATOM 676 O O . LEU A 1 92 ? 20.108 12.548 132.833 1.00 9.42 121 LEU A O 1
ATOM 681 N N . LEU A 1 93 ? 19.753 14.288 134.230 1.00 9.15 122 LEU A N 1
ATOM 682 C CA . LEU A 1 93 ? 18.728 14.946 133.427 1.00 10.18 122 LEU A CA 1
ATOM 683 C C . LEU A 1 93 ? 19.226 16.276 132.890 1.00 10.57 122 LEU A C 1
ATOM 684 O O . LEU A 1 93 ? 18.425 17.087 132.428 1.00 12.80 122 LEU A O 1
ATOM 689 N N . GLY A 1 94 ? 20.524 16.536 132.954 1.00 10.19 123 GLY A N 1
ATOM 690 C CA . GLY A 1 94 ? 21.060 17.778 132.447 1.00 10.51 123 GLY A CA 1
ATOM 691 C C . GLY A 1 94 ? 22.558 17.654 132.268 1.00 9.54 123 GLY A C 1
ATOM 692 O O . GLY A 1 94 ? 23.136 16.568 132.358 1.00 9.90 123 GLY A O 1
ATOM 693 N N . GLN A 1 95 ? 23.181 18.793 131.980 1.00 10.20 124 GLN A N 1
ATOM 694 C CA . GLN A 1 95 ? 24.574 18.856 131.558 1.00 10.03 124 GLN A CA 1
ATOM 695 C C . GLN A 1 95 ? 25.522 18.871 132.754 1.00 9.30 124 GLN A C 1
ATOM 696 O O . GLN A 1 95 ? 25.245 19.509 133.773 1.00 10.49 124 GLN A O 1
ATOM 702 N N . ALA A 1 96 ? 26.655 18.191 132.598 1.00 8.65 125 ALA A N 1
ATOM 703 C CA . ALA A 1 96 ? 27.775 18.285 133.529 1.00 9.25 125 ALA A CA 1
ATOM 704 C C . ALA A 1 96 ? 28.874 19.096 132.862 1.00 9.05 125 ALA A C 1
ATOM 705 O O . ALA A 1 96 ? 29.376 18.708 131.797 1.00 10.46 125 ALA A O 1
ATOM 707 N N . GLU A 1 97 ? 29.243 20.215 133.473 1.00 8.67 126 GLU A N 1
ATOM 708 C CA . GLU A 1 97 ? 30.239 21.104 132.893 1.00 9.29 126 GLU A CA 1
ATOM 709 C C . GLU A 1 97 ? 31.516 21.050 133.714 1.00 8.48 126 GLU A C 1
ATOM 710 O O . GLU A 1 97 ? 31.473 21.213 134.938 1.00 9.87 126 GLU A O 1
ATOM 716 N N . VAL A 1 98 ? 32.654 20.892 133.050 1.00 8.51 127 VAL A N 1
ATOM 717 C CA . VAL A 1 98 ? 33.950 21.120 133.674 1.00 9.27 127 VAL A CA 1
ATOM 718 C C . VAL A 1 98 ? 34.280 22.595 133.478 1.00 8.95 127 VAL A C 1
ATOM 719 O O . VAL A 1 98 ? 34.482 23.044 132.344 1.00 9.85 127 VAL A O 1
ATOM 723 N N . PHE A 1 99 ? 34.312 23.355 134.565 1.00 10.38 128 PHE A N 1
ATOM 724 C CA . PHE A 1 99 ? 34.695 24.751 134.531 1.00 9.96 128 PHE A CA 1
ATOM 725 C C . PHE A 1 99 ? 36.198 24.865 134.706 1.00 10.06 128 PHE A C 1
ATOM 726 O O . PHE A 1 99 ? 36.786 24.234 135.589 1.00 10.44 128 PHE A O 1
ATOM 734 N N . GLY A 1 100 ? 36.818 25.653 133.851 1.00 9.80 129 GLY A N 1
ATOM 735 C CA . GLY A 1 100 ? 38.257 25.845 133.900 1.00 12.20 129 GLY A CA 1
ATOM 736 C C . GLY A 1 100 ? 38.964 24.961 132.880 1.00 11.17 129 GLY A C 1
ATOM 737 O O . GLY A 1 100 ? 38.607 24.951 131.685 1.00 11.66 129 GLY A O 1
ATOM 738 N N . ILE A 1 101 ? 39.934 24.194 133.346 1.00 11.42 130 ILE A N 1
ATOM 739 C CA . ILE A 1 101 ? 40.775 23.418 132.442 1.00 12.13 130 ILE A CA 1
ATOM 740 C C . ILE A 1 101 ? 40.031 22.169 131.968 1.00 10.68 130 ILE A C 1
ATOM 741 O O . ILE A 1 101 ? 39.530 21.393 132.780 1.00 10.65 130 ILE A O 1
ATOM 746 N N . ALA A 1 102 ? 39.946 21.975 130.646 1.00 10.80 131 ALA A N 1
ATOM 747 C CA . ALA A 1 102 ? 39.296 20.786 130.093 1.00 10.96 131 ALA A CA 1
ATOM 748 C C . ALA A 1 102 ? 39.938 19.528 130.666 1.00 10.22 131 ALA A C 1
ATOM 749 O O . ALA A 1 102 ? 41.158 19.471 130.862 1.00 11.15 131 ALA A O 1
ATOM 751 N N . ALA A 1 103 ? 39.123 18.497 130.902 1.00 9.62 132 ALA A N 1
ATOM 752 C CA . ALA A 1 103 ? 39.618 17.280 131.531 1.00 10.26 132 ALA A CA 1
ATOM 753 C C . ALA A 1 103 ? 38.827 16.094 130.992 1.00 9.03 132 ALA A C 1
ATOM 754 O O . ALA A 1 103 ? 37.789 16.262 130.345 1.00 9.88 132 ALA A O 1
ATOM 756 N N . GLU A 1 104 ? 39.334 14.891 131.254 1.00 8.48 133 GLU A N 1
ATOM 757 C CA . GLU A 1 104 ? 38.507 13.704 131.129 1.00 8.22 133 GLU A CA 1
ATOM 758 C C . GLU A 1 104 ? 37.564 13.639 132.319 1.00 7.63 133 GLU A C 1
ATOM 759 O O . GLU A 1 104 ? 37.886 14.102 133.416 1.00 8.57 133 GLU A O 1
ATOM 765 N N . TYR A 1 105 ? 36.390 13.044 132.102 1.00 8.45 134 TYR A N 1
ATOM 766 C CA . TYR A 1 105 ? 35.328 12.991 133.099 1.00 7.48 134 TYR A CA 1
ATOM 767 C C . TYR A 1 105 ? 34.771 11.578 133.158 1.00 7.14 134 TYR A C 1
ATOM 768 O O . TYR A 1 105 ? 34.490 10.978 132.114 1.00 7.84 134 TYR A O 1
ATOM 777 N N . VAL A 1 106 ? 34.603 11.043 134.358 1.00 7.15 135 VAL A N 1
ATOM 778 C CA . VAL A 1 106 ? 34.009 9.726 134.536 1.00 7.42 135 VAL A CA 1
ATOM 779 C C . VAL A 1 106 ? 32.982 9.823 135.652 1.00 7.23 135 VAL A C 1
ATOM 780 O O . VAL A 1 106 ? 33.277 10.380 136.715 1.00 8.11 135 VAL A O 1
ATOM 784 N N . LEU A 1 107 ? 31.809 9.217 135.455 1.00 7.14 136 LEU A N 1
ATOM 785 C CA . LEU A 1 107 ? 30.904 8.889 136.552 1.00 7.50 136 LEU A CA 1
ATOM 786 C C . LEU A 1 107 ? 30.824 7.372 136.682 1.00 6.50 136 LEU A C 1
ATOM 787 O O . LEU A 1 107 ? 30.468 6.676 135.706 1.00 7.64 136 LEU A O 1
ATOM 792 N N A SER A 1 108 ? 31.121 6.866 137.886 0.35 7.51 137 SER A N 1
ATOM 793 N N B SER A 1 108 ? 31.185 6.852 137.852 0.65 6.90 137 SER A N 1
ATOM 794 C CA A SER A 1 108 ? 31.064 5.445 138.232 0.35 7.69 137 SER A CA 1
ATOM 795 C CA B SER A 1 108 ? 30.976 5.441 138.149 0.65 7.25 137 SER A CA 1
ATOM 796 C C A SER A 1 108 ? 29.946 5.234 139.251 0.35 6.99 137 SER A C 1
ATOM 797 C C B SER A 1 108 ? 29.875 5.281 139.187 0.65 7.51 137 SER A C 1
ATOM 798 O O A SER A 1 108 ? 29.955 5.849 140.326 0.35 7.57 137 SER A O 1
ATOM 799 O O B SER A 1 108 ? 29.840 5.993 140.200 0.65 10.35 137 SER A O 1
ATOM 804 N N . ASN A 1 109 ? 28.974 4.373 138.917 1.00 6.80 138 ASN A N 1
ATOM 805 C CA . ASN A 1 109 ? 27.899 4.044 139.845 1.00 6.55 138 ASN A CA 1
ATOM 806 C C . ASN A 1 109 ? 27.485 2.617 139.557 1.00 7.12 138 ASN A C 1
ATOM 807 O O . ASN A 1 109 ? 26.728 2.363 138.607 1.00 7.17 138 ASN A O 1
ATOM 812 N N . PRO A 1 110 ? 27.982 1.646 140.339 1.00 7.34 139 PRO A N 1
ATOM 813 C CA . PRO A 1 110 ? 27.666 0.233 140.063 1.00 8.08 139 PRO A CA 1
ATOM 814 C C . PRO A 1 110 ? 26.218 -0.130 140.286 1.00 7.33 139 PRO A C 1
ATOM 815 O O . PRO A 1 110 ? 25.822 -1.236 139.911 1.00 8.61 139 PRO A O 1
ATOM 819 N N . ASN A 1 111 ? 25.414 0.758 140.865 1.00 7.38 140 ASN A N 1
ATOM 820 C CA . ASN A 1 111 ? 24.001 0.498 141.096 1.00 8.02 140 ASN A CA 1
ATOM 821 C C . ASN A 1 111 ? 23.148 0.800 139.876 1.00 8.80 140 ASN A C 1
ATOM 822 O O . ASN A 1 111 ? 21.982 0.391 139.844 1.00 9.83 140 ASN A O 1
ATOM 827 N N . GLY A 1 112 ? 23.666 1.528 138.892 1.00 7.96 141 GLY A N 1
ATOM 828 C CA . GLY A 1 112 ? 22.895 1.936 137.728 1.00 8.06 141 GLY A CA 1
ATOM 829 C C . GLY A 1 112 ? 23.034 3.429 137.489 1.00 7.71 141 GLY A C 1
ATOM 830 O O . GLY A 1 112 ? 23.204 4.221 138.429 1.00 7.83 141 GLY A O 1
ATOM 831 N N . ILE A 1 113 ? 22.977 3.812 136.209 1.00 7.70 142 ILE A N 1
ATOM 832 C CA . ILE A 1 113 ? 22.988 5.198 135.765 1.00 7.48 142 ILE A CA 1
ATOM 833 C C . ILE A 1 113 ? 21.904 5.330 134.713 1.00 7.51 142 ILE A C 1
ATOM 834 O O . ILE A 1 113 ? 21.809 4.491 133.804 1.00 8.29 142 ILE A O 1
ATOM 839 N N . THR A 1 114 ? 21.131 6.414 134.795 1.00 7.69 143 THR A N 1
ATOM 840 C CA . THR A 1 114 ? 20.155 6.776 133.780 1.00 8.20 143 THR A CA 1
ATOM 841 C C . THR A 1 114 ? 20.501 8.173 133.299 1.00 9.28 143 THR A C 1
ATOM 842 O O . THR A 1 114 ? 20.672 9.088 134.111 1.00 11.36 143 THR A O 1
ATOM 846 N N . CYS A 1 115 ? 20.596 8.345 131.983 1.00 9.44 144 CYS A N 1
ATOM 847 C CA . CYS A 1 115 ? 20.844 9.639 131.352 1.00 9.83 144 CYS A CA 1
ATOM 848 C C . CYS A 1 115 ? 19.659 9.936 130.463 1.00 10.81 144 CYS A C 1
ATOM 849 O O . CYS A 1 115 ? 19.403 9.172 129.528 1.00 12.79 144 CYS A O 1
ATOM 852 N N . ASP A 1 116 ? 18.961 11.043 130.719 1.00 10.56 145 ASP A N 1
ATOM 853 C CA . ASP A 1 116 ? 17.823 11.424 129.882 1.00 11.77 145 ASP A CA 1
ATOM 854 C C . ASP A 1 116 ? 17.946 12.921 129.624 1.00 10.51 145 ASP A C 1
ATOM 855 O O . ASP A 1 116 ? 17.544 13.731 130.463 1.00 12.14 145 ASP A O 1
ATOM 860 N N . GLY A 1 117 ? 18.522 13.280 128.476 1.00 11.54 146 GLY A N 1
ATOM 861 C CA . GLY A 1 117 ? 18.855 14.668 128.226 1.00 12.71 146 GLY A CA 1
ATOM 862 C C . GLY A 1 117 ? 20.092 15.122 128.970 1.00 12.50 146 GLY A C 1
ATOM 863 O O . GLY A 1 117 ? 20.232 16.308 129.270 1.00 14.52 146 GLY A O 1
ATOM 864 N N . CYS A 1 118 ? 21.008 14.210 129.275 1.00 11.25 147 CYS A N 1
ATOM 865 C CA . CYS A 1 118 ? 22.251 14.603 129.913 1.00 10.72 147 CYS A CA 1
ATOM 866 C C . CYS A 1 118 ? 23.299 14.978 128.867 1.00 10.00 147 CYS A C 1
ATOM 867 O O . CYS A 1 118 ? 23.111 14.798 127.665 1.00 11.20 147 CYS A O 1
ATOM 870 N N . GLY A 1 119 ? 24.398 15.556 129.328 1.00 10.65 148 GLY A N 1
ATOM 871 C CA . GLY A 1 119 ? 25.499 15.847 128.428 1.00 11.53 148 GLY A CA 1
ATOM 872 C C . GLY A 1 119 ? 26.696 16.306 129.224 1.00 9.06 148 GLY A C 1
ATOM 873 O O . GLY A 1 119 ? 26.676 16.320 130.461 1.00 9.78 148 GLY A O 1
ATOM 874 N N . PHE A 1 120 ? 27.755 16.657 128.504 1.00 9.67 149 PHE A N 1
ATOM 875 C CA . PHE A 1 120 ? 29.059 16.927 129.102 1.00 9.39 149 PHE A CA 1
ATOM 876 C C . PHE A 1 120 ? 29.671 18.084 128.353 1.00 10.38 149 PHE A C 1
ATOM 877 O O . PHE A 1 120 ? 29.740 18.042 127.124 1.00 13.66 149 PHE A O 1
ATOM 885 N N . ILE A 1 121 ? 30.140 19.094 129.077 1.00 9.02 150 ILE A N 1
ATOM 886 C CA . ILE A 1 121 ? 30.680 20.331 128.530 1.00 9.27 150 ILE A CA 1
ATOM 887 C C . ILE A 1 121 ? 32.129 20.468 128.982 1.00 9.03 150 ILE A C 1
ATOM 888 O O . ILE A 1 121 ? 32.435 20.311 130.176 1.00 9.42 150 ILE A O 1
ATOM 893 N N . ASN A 1 122 ? 33.006 20.779 128.026 1.00 8.86 151 ASN A N 1
ATOM 894 C CA . ASN A 1 122 ? 34.417 21.067 128.287 1.00 9.25 151 ASN A CA 1
ATOM 895 C C . ASN A 1 122 ? 35.155 19.818 128.772 1.00 9.19 151 ASN A C 1
ATOM 896 O O . ASN A 1 122 ? 36.069 19.888 129.601 1.00 10.24 151 ASN A O 1
ATOM 901 N N . THR A 1 123 ? 34.770 18.668 128.215 1.00 9.51 152 THR A N 1
ATOM 902 C CA . THR A 1 123 ? 35.448 17.400 128.477 1.00 11.39 152 THR A CA 1
ATOM 903 C C . THR A 1 123 ? 36.075 16.873 127.186 1.00 11.20 152 THR A C 1
ATOM 904 O O . THR A 1 123 ? 35.449 16.881 126.117 1.00 12.80 152 THR A O 1
ATOM 908 N N . SER A 1 124 ? 37.290 16.329 127.293 1.00 10.29 153 SER A N 1
ATOM 909 C CA . SER A 1 124 ? 37.880 15.674 126.130 1.00 11.53 153 SER A CA 1
ATOM 910 C C . SER A 1 124 ? 37.249 14.304 125.915 1.00 10.18 153 SER A C 1
ATOM 911 O O . SER A 1 124 ? 37.080 13.854 124.775 1.00 11.77 153 SER A O 1
ATOM 914 N N . ARG A 1 125 ? 36.938 13.616 127.003 1.00 9.85 154 ARG A N 1
ATOM 915 C CA . ARG A 1 125 ? 36.304 12.312 127.009 1.00 9.85 154 ARG A CA 1
ATOM 916 C C . ARG A 1 125 ? 35.430 12.268 128.248 1.00 8.82 154 ARG A C 1
ATOM 917 O O . ARG A 1 125 ? 35.836 12.764 129.308 1.00 10.39 154 ARG A O 1
ATOM 925 N N . SER A 1 126 ? 34.235 11.710 128.110 1.00 9.02 155 SER A N 1
ATOM 926 C CA . SER A 1 126 ? 33.330 11.467 129.217 1.00 8.09 155 SER A CA 1
ATOM 927 C C . SER A 1 126 ? 32.907 10.017 129.176 1.00 8.00 155 SER A C 1
ATOM 928 O O . SER A 1 126 ? 32.624 9.468 128.099 1.00 9.23 155 SER A O 1
ATOM 931 N N . SER A 1 127 ? 32.833 9.415 130.356 1.00 7.93 156 SER A N 1
ATOM 932 C CA . SER A 1 127 ? 32.469 8.013 130.452 1.00 7.99 156 SER A CA 1
ATOM 933 C C . SER A 1 127 ? 31.444 7.811 131.554 1.00 8.14 156 SER A C 1
ATOM 934 O O . SER A 1 127 ? 31.575 8.381 132.645 1.00 9.37 156 SER A O 1
ATOM 937 N N . LEU A 1 128 ? 30.436 6.993 131.260 1.00 7.99 157 LEU A N 1
ATOM 938 C CA . LEU A 1 128 ? 29.445 6.540 132.220 1.00 7.03 157 LEU A CA 1
ATOM 939 C C . LEU A 1 128 ? 29.701 5.063 132.457 1.00 7.25 157 LEU A C 1
ATOM 940 O O . LEU A 1 128 ? 29.664 4.267 131.507 1.00 8.39 157 LEU A O 1
ATOM 945 N N . VAL A 1 129 ? 29.981 4.700 133.709 1.00 6.85 158 VAL A N 1
ATOM 946 C CA . VAL A 1 129 ? 30.458 3.367 134.055 1.00 6.87 158 VAL A CA 1
ATOM 947 C C . VAL A 1 129 ? 29.532 2.800 135.134 1.00 6.77 158 VAL A C 1
ATOM 948 O O . VAL A 1 129 ? 29.572 3.239 136.298 1.00 6.93 158 VAL A O 1
ATOM 952 N N . VAL A 1 130 ? 28.732 1.800 134.762 1.00 6.88 159 VAL A N 1
ATOM 953 C CA . VAL A 1 130 ? 27.941 1.036 135.733 1.00 7.35 159 VAL A CA 1
ATOM 954 C C . VAL A 1 130 ? 28.843 -0.097 136.207 1.00 7.17 159 VAL A C 1
ATOM 955 O O . VAL A 1 130 ? 28.836 -1.214 135.684 1.00 7.64 159 VAL A O 1
ATOM 959 N N . GLY A 1 131 ? 29.692 0.231 137.177 1.00 6.89 160 GLY A N 1
ATOM 960 C CA . GLY A 1 131 ? 30.799 -0.629 137.578 1.00 7.24 160 GLY A CA 1
ATOM 961 C C . GLY A 1 131 ? 31.637 0.108 138.600 1.00 7.09 160 GLY A C 1
ATOM 962 O O . GLY A 1 131 ? 31.348 1.240 138.936 1.00 8.96 160 GLY A O 1
ATOM 963 N N . ASN A 1 132 ? 32.697 -0.557 139.073 1.00 7.48 161 ASN A N 1
ATOM 964 C CA A ASN A 1 132 ? 33.586 -0.082 140.151 0.54 8.41 161 ASN A CA 1
ATOM 965 C CA B ASN A 1 132 ? 33.506 0.098 140.071 0.46 7.76 161 ASN A CA 1
ATOM 966 C C . ASN A 1 132 ? 34.902 0.387 139.547 1.00 7.46 161 ASN A C 1
ATOM 967 O O . ASN A 1 132 ? 35.486 -0.382 138.786 1.00 8.75 161 ASN A O 1
ATOM 976 N N . PRO A 1 133 ? 35.448 1.535 139.928 1.00 7.82 162 PRO A N 1
ATOM 977 C CA . PRO A 1 133 ? 36.852 1.829 139.618 1.00 9.25 162 PRO A CA 1
ATOM 978 C C . PRO A 1 133 ? 37.723 0.939 140.477 1.00 10.95 162 PRO A C 1
ATOM 979 O O . PRO A 1 133 ? 37.384 0.671 141.626 1.00 17.22 162 PRO A O 1
ATOM 983 N N . LEU A 1 134 ? 38.839 0.477 139.919 1.00 9.17 163 LEU A N 1
ATOM 984 C CA . LEU A 1 134 ? 39.768 -0.423 140.591 1.00 10.51 163 LEU A CA 1
ATOM 985 C C . LEU A 1 134 ? 41.001 0.377 140.970 1.00 11.69 163 LEU A C 1
ATOM 986 O O . LEU A 1 134 ? 41.734 0.852 140.106 1.00 10.11 163 LEU A O 1
ATOM 991 N N . PHE A 1 135 ? 41.197 0.600 142.253 1.00 17.05 164 PHE A N 1
ATOM 992 C CA . PHE A 1 135 ? 42.386 1.276 142.758 1.00 19.99 164 PHE A CA 1
ATOM 993 C C . PHE A 1 135 ? 43.297 0.227 143.389 1.00 22.63 164 PHE A C 1
ATOM 994 O O . PHE A 1 135 ? 42.821 -0.646 144.137 1.00 26.29 164 PHE A O 1
ATOM 1002 N N . GLU A 1 136 ? 44.598 0.282 143.086 1.00 19.97 165 GLU A N 1
ATOM 1003 C CA . GLU A 1 136 ? 45.592 -0.634 143.641 1.00 21.28 165 GLU A CA 1
ATOM 1004 C C . GLU A 1 136 ? 46.648 0.251 144.270 1.00 18.74 165 GLU A C 1
ATOM 1005 O O . GLU A 1 136 ? 47.387 0.948 143.562 1.00 18.34 165 GLU A O 1
ATOM 1011 N N . ASN A 1 137 ? 46.719 0.216 145.601 1.00 18.90 166 ASN A N 1
ATOM 1012 C CA . ASN A 1 137 ? 47.661 1.029 146.356 1.00 21.14 166 ASN A CA 1
ATOM 1013 C C . ASN A 1 137 ? 47.611 2.482 145.913 1.00 19.38 166 ASN A C 1
ATOM 1014 O O . ASN A 1 137 ? 48.634 3.154 145.726 1.00 21.56 166 ASN A O 1
ATOM 1019 N N . GLY A 1 138 ? 46.391 2.976 145.759 1.00 19.20 167 GLY A N 1
ATOM 1020 C CA . GLY A 1 138 ? 46.142 4.368 145.473 1.00 20.21 167 GLY A CA 1
ATOM 1021 C C . GLY A 1 138 ? 46.123 4.724 144.008 1.00 18.65 167 GLY A C 1
ATOM 1022 O O . GLY A 1 138 ? 45.778 5.861 143.664 1.00 20.72 167 GLY A O 1
ATOM 1023 N N . GLN A 1 139 ? 46.480 3.805 143.125 1.00 15.31 168 GLN A N 1
ATOM 1024 C CA . GLN A 1 139 ? 46.565 4.127 141.713 1.00 14.23 168 GLN A CA 1
ATOM 1025 C C . GLN A 1 139 ? 45.370 3.535 140.982 1.00 12.61 168 GLN A C 1
ATOM 1026 O O . GLN A 1 139 ? 44.950 2.402 141.249 1.00 12.29 168 GLN A O 1
ATOM 1032 N N . LEU A 1 140 ? 44.801 4.305 140.067 1.00 11.96 169 LEU A N 1
ATOM 1033 C CA . LEU A 1 140 ? 43.658 3.838 139.295 1.00 10.17 169 LEU A CA 1
ATOM 1034 C C . LEU A 1 140 ? 44.139 2.857 138.231 1.00 11.74 169 LEU A C 1
ATOM 1035 O O . LEU A 1 140 ? 44.909 3.210 137.339 1.00 15.18 169 LEU A O 1
ATOM 1040 N N . LYS A 1 141 ? 43.691 1.615 138.328 1.00 10.27 170 LYS A N 1
ATOM 1041 C CA . LYS A 1 141 ? 44.093 0.571 137.390 1.00 11.88 170 LYS A CA 1
ATOM 1042 C C . LYS A 1 141 ? 43.038 0.265 136.350 1.00 12.05 170 LYS A C 1
ATOM 1043 O O . LYS A 1 141 ? 43.339 -0.436 135.390 1.00 16.28 170 LYS A O 1
ATOM 1049 N N . GLY A 1 142 ? 41.831 0.776 136.494 1.00 10.30 171 GLY A N 1
ATOM 1050 C CA . GLY A 1 142 ? 40.775 0.534 135.527 1.00 11.17 171 GLY A CA 1
ATOM 1051 C C . GLY A 1 142 ? 39.436 0.402 136.210 1.00 8.75 171 GLY A C 1
ATOM 1052 O O . GLY A 1 142 ? 39.201 1.059 137.233 1.00 8.62 171 GLY A O 1
ATOM 1053 N N . TYR A 1 143 ? 38.558 -0.425 135.652 1.00 8.71 172 TYR A N 1
ATOM 1054 C CA . TYR A 1 143 ? 37.160 -0.502 136.056 1.00 7.58 172 TYR A CA 1
ATOM 1055 C C . TYR A 1 143 ? 36.695 -1.942 135.922 1.00 7.56 172 TYR A C 1
ATOM 1056 O O . TYR A 1 143 ? 37.231 -2.717 135.126 1.00 9.05 172 TYR A O 1
ATOM 1065 N N . SER A 1 144 ? 35.644 -2.279 136.667 1.00 7.85 173 SER A N 1
ATOM 1066 C CA . SER A 1 144 ? 35.105 -3.633 136.652 1.00 8.27 173 SER A CA 1
ATOM 1067 C C . SER A 1 144 ? 33.588 -3.634 136.583 1.00 7.68 173 SER A C 1
ATOM 1068 O O . SER A 1 144 ? 32.935 -2.930 137.354 1.00 7.96 173 SER A O 1
ATOM 1071 N N . THR A 1 145 ? 33.047 -4.469 135.694 1.00 7.36 174 THR A N 1
ATOM 1072 C CA . THR A 1 145 ? 31.637 -4.809 135.690 1.00 7.11 174 THR A CA 1
ATOM 1073 C C . THR A 1 145 ? 31.426 -6.273 136.066 1.00 6.99 174 THR A C 1
ATOM 1074 O O . THR A 1 145 ? 30.327 -6.793 135.898 1.00 7.88 174 THR A O 1
ATOM 1078 N N . LEU A 1 146 ? 32.458 -6.951 136.569 1.00 7.61 175 LEU A N 1
ATOM 1079 C CA . LEU A 1 146 ? 32.293 -8.343 136.967 1.00 7.99 175 LEU A CA 1
ATOM 1080 C C . LEU A 1 146 ? 31.183 -8.450 138.003 1.00 7.91 175 LEU A C 1
ATOM 1081 O O . LEU A 1 146 ? 31.049 -7.595 138.892 1.00 8.45 175 LEU A O 1
ATOM 1086 N N . ASN A 1 147 ? 30.410 -9.528 137.902 1.00 8.27 176 ASN A N 1
ATOM 1087 C CA . ASN A 1 147 ? 29.329 -9.846 138.826 1.00 8.88 176 ASN A CA 1
ATOM 1088 C C . ASN A 1 147 ? 28.180 -8.853 138.825 1.00 10.30 176 ASN A C 1
ATOM 1089 O O . ASN A 1 147 ? 27.223 -9.019 139.583 1.00 15.45 176 ASN A O 1
ATOM 1094 N N . ASN A 1 148 ? 28.231 -7.846 137.974 1.00 8.77 177 ASN A N 1
ATOM 1095 C CA . ASN A 1 148 ? 27.227 -6.789 138.020 1.00 8.30 177 ASN A CA 1
ATOM 1096 C C . ASN A 1 148 ? 26.203 -7.062 136.926 1.00 8.79 177 ASN A C 1
ATOM 1097 O O . ASN A 1 148 ? 26.564 -7.482 135.820 1.00 8.94 177 ASN A O 1
ATOM 1102 N N . THR A 1 149 ? 24.920 -6.861 137.248 1.00 9.04 178 THR A N 1
ATOM 1103 C CA . THR A 1 149 ? 23.848 -7.083 136.287 1.00 10.37 178 THR A CA 1
ATOM 1104 C C . THR A 1 149 ? 23.035 -5.815 136.062 1.00 9.19 178 THR A C 1
ATOM 1105 O O . THR A 1 149 ? 21.972 -5.881 135.431 1.00 11.09 178 THR A O 1
ATOM 1109 N N . ASN A 1 150 ? 23.488 -4.682 136.596 1.00 8.78 179 ASN A N 1
ATOM 1110 C CA . ASN A 1 150 ? 22.728 -3.444 136.546 1.00 8.10 179 ASN A CA 1
ATOM 1111 C C . ASN A 1 150 ? 22.828 -2.760 135.181 1.00 8.69 179 ASN A C 1
ATOM 1112 O O . ASN A 1 150 ? 23.578 -3.169 134.290 1.00 9.44 179 ASN A O 1
ATOM 1117 N N . LEU A 1 151 ? 22.032 -1.706 135.025 1.00 8.90 180 LEU A N 1
ATOM 1118 C CA . LEU A 1 151 ? 21.692 -1.133 133.732 1.00 9.26 180 LEU A CA 1
ATOM 1119 C C . LEU A 1 151 ? 22.206 0.300 133.599 1.00 8.59 180 LEU A C 1
ATOM 1120 O O . LEU A 1 151 ? 22.094 1.112 134.529 1.00 8.88 180 LEU A O 1
ATOM 1125 N N . LEU A 1 152 ? 22.767 0.611 132.423 1.00 8.20 181 LEU A N 1
ATOM 1126 C CA . LEU A 1 152 ? 22.923 1.986 131.954 1.00 8.08 181 LEU A CA 1
ATOM 1127 C C . LEU A 1 152 ? 21.775 2.272 130.993 1.00 9.15 181 LEU A C 1
ATOM 1128 O O . LEU A 1 152 ? 21.659 1.614 129.953 1.00 9.14 181 LEU A O 1
ATOM 1133 N N . SER A 1 153 ? 20.899 3.204 131.362 1.00 9.19 182 SER A N 1
ATOM 1134 C CA A SER A 1 153 ? 19.717 3.551 130.581 0.47 10.02 182 SER A CA 1
ATOM 1135 C CA B SER A 1 153 ? 19.727 3.543 130.573 0.53 10.05 182 SER A CA 1
ATOM 1136 C C . SER A 1 153 ? 19.898 4.946 130.009 1.00 10.08 182 SER A C 1
ATOM 1137 O O . SER A 1 153 ? 20.264 5.873 130.735 1.00 10.74 182 SER A O 1
ATOM 1142 N N . LEU A 1 154 ? 19.630 5.099 128.718 1.00 10.27 183 LEU A N 1
ATOM 1143 C CA . LEU A 1 154 ? 19.608 6.409 128.083 1.00 13.10 183 LEU A CA 1
ATOM 1144 C C . LEU A 1 154 ? 18.195 6.634 127.584 1.00 14.22 183 LEU A C 1
ATOM 1145 O O . LEU A 1 154 ? 17.685 5.829 126.798 1.00 15.92 183 LEU A O 1
ATOM 1150 N N . GLY A 1 155 ? 17.570 7.720 128.027 1.00 14.16 184 GLY A N 1
ATOM 1151 C CA . GLY A 1 155 ? 16.173 7.969 127.740 1.00 13.71 184 GLY A CA 1
ATOM 1152 C C . GLY A 1 155 ? 15.962 8.735 126.451 1.00 14.19 184 GLY A C 1
ATOM 1153 O O . GLY A 1 155 ? 16.893 9.032 125.700 1.00 13.40 184 GLY A O 1
ATOM 1154 N N . LYS A 1 156 ? 14.699 9.087 126.213 1.00 15.36 185 LYS A N 1
ATOM 1155 C CA . LYS A 1 156 ? 14.301 9.664 124.934 1.00 17.35 185 LYS A CA 1
ATOM 1156 C C . LYS A 1 156 ? 14.964 10.999 124.639 1.00 15.58 185 LYS A C 1
ATOM 1157 O O . LYS A 1 156 ? 15.057 11.373 123.471 1.00 15.96 185 LYS A O 1
ATOM 1163 N N . ASN A 1 157 ? 15.381 11.747 125.657 1.00 14.29 186 ASN A N 1
ATOM 1164 C CA . ASN A 1 157 ? 16.036 13.030 125.415 1.00 14.56 186 ASN A CA 1
ATOM 1165 C C . ASN A 1 157 ? 17.533 12.905 125.130 1.00 14.19 186 ASN A C 1
ATOM 1166 O O . ASN A 1 157 ? 18.175 13.913 124.804 1.00 17.65 186 ASN A O 1
ATOM 1171 N N . GLY A 1 158 ? 18.085 11.696 125.196 1.00 13.53 187 GLY A N 1
ATOM 1172 C CA . GLY A 1 158 ? 19.402 11.464 124.648 1.00 13.24 187 GLY A CA 1
ATOM 1173 C C . GLY A 1 158 ? 20.547 12.015 125.485 1.00 11.82 187 GLY A C 1
ATOM 1174 O O . GLY A 1 158 ? 20.413 12.349 126.671 1.00 12.56 187 GLY A O 1
ATOM 1175 N N . LEU A 1 159 ? 21.701 12.094 124.829 1.00 10.89 188 LEU A N 1
ATOM 1176 C CA . LEU A 1 159 ? 22.965 12.434 125.471 1.00 10.66 188 LEU A CA 1
ATOM 1177 C C . LEU A 1 159 ? 23.759 13.237 124.458 1.00 10.66 188 LEU A C 1
ATOM 1178 O O . LEU A 1 159 ? 23.833 12.843 123.293 1.00 12.52 188 LEU A O 1
ATOM 1183 N N . ASN A 1 160 ? 24.345 14.353 124.883 1.00 11.08 189 ASN A N 1
ATOM 1184 C CA . ASN A 1 160 ? 25.144 15.152 123.965 1.00 12.48 189 ASN A CA 1
ATOM 1185 C C . ASN A 1 160 ? 26.482 15.580 124.555 1.00 11.42 189 ASN A C 1
ATOM 1186 O O . ASN A 1 160 ? 26.580 15.986 125.725 1.00 13.08 189 ASN A O 1
ATOM 1191 N N . THR A 1 161 ? 27.503 15.525 123.707 1.00 10.61 190 THR A N 1
ATOM 1192 C CA . THR A 1 161 ? 28.805 16.060 124.045 1.00 11.04 190 THR A CA 1
ATOM 1193 C C . THR A 1 161 ? 29.560 16.315 122.753 1.00 11.34 190 THR A C 1
ATOM 1194 O O . THR A 1 161 ? 29.368 15.612 121.762 1.00 12.36 190 THR A O 1
ATOM 1198 N N . THR A 1 162 ? 30.438 17.320 122.775 1.00 12.94 191 THR A N 1
ATOM 1199 C CA . THR A 1 162 ? 31.364 17.513 121.665 1.00 14.54 191 THR A CA 1
ATOM 1200 C C . THR A 1 162 ? 32.606 16.633 121.764 1.00 13.45 191 THR A C 1
ATOM 1201 O O . THR A 1 162 ? 33.345 16.535 120.773 1.00 15.23 191 THR A O 1
ATOM 1205 N N . GLY A 1 163 ? 32.854 15.984 122.910 1.00 13.18 192 GLY A N 1
ATOM 1206 C CA . GLY A 1 163 ? 34.022 15.150 123.090 1.00 13.27 192 GLY A CA 1
ATOM 1207 C C . GLY A 1 163 ? 33.741 13.677 122.832 1.00 11.66 192 GLY A C 1
ATOM 1208 O O . GLY A 1 163 ? 32.694 13.280 122.310 1.00 12.30 192 GLY A O 1
ATOM 1209 N N . LEU A 1 164 ? 34.718 12.849 123.199 1.00 11.00 193 LEU A N 1
ATOM 1210 C CA . LEU A 1 164 ? 34.588 11.401 123.071 1.00 10.57 193 LEU A CA 1
ATOM 1211 C C . LEU A 1 164 ? 33.673 10.871 124.168 1.00 10.15 193 LEU A C 1
ATOM 1212 O O . LEU A 1 164 ? 33.579 11.461 125.248 1.00 9.29 193 LEU A O 1
ATOM 1217 N N . LEU A 1 165 ? 33.026 9.741 123.909 1.00 10.18 194 LEU A N 1
ATOM 1218 C CA . LEU A 1 165 ? 32.087 9.157 124.863 1.00 9.41 194 LEU A CA 1
ATOM 1219 C C . LEU A 1 165 ? 32.340 7.662 125.028 1.00 8.75 194 LEU A C 1
ATOM 1220 O O . LEU A 1 165 ? 32.409 6.932 124.034 1.00 10.52 194 LEU A O 1
ATOM 1225 N N . ASP A 1 166 ? 32.417 7.192 126.270 1.00 8.78 195 ASP A N 1
ATOM 1226 C CA . ASP A 1 166 ? 32.467 5.770 126.584 1.00 9.71 195 ASP A CA 1
ATOM 1227 C C . ASP A 1 166 ? 31.261 5.418 127.456 1.00 9.12 195 ASP A C 1
ATOM 1228 O O . ASP A 1 166 ? 30.954 6.138 128.424 1.00 10.21 195 ASP A O 1
ATOM 1233 N N . LEU A 1 167 ? 30.582 4.312 127.129 1.00 8.78 196 LEU A N 1
ATOM 1234 C CA . LEU A 1 167 ? 29.425 3.800 127.862 1.00 9.19 196 LEU A CA 1
ATOM 1235 C C . LEU A 1 167 ? 29.777 2.377 128.266 1.00 9.27 196 LEU A C 1
ATOM 1236 O O . LEU A 1 167 ? 29.960 1.529 127.386 1.00 10.00 196 LEU A O 1
ATOM 1241 N N . ILE A 1 168 ? 29.915 2.123 129.568 1.00 8.59 197 ILE A N 1
ATOM 1242 C CA . ILE A 1 168 ? 30.395 0.855 130.091 1.00 8.15 197 ILE A CA 1
ATOM 1243 C C . ILE A 1 168 ? 29.354 0.351 131.072 1.00 8.02 197 ILE A C 1
ATOM 1244 O O . ILE A 1 168 ? 29.080 1.022 132.076 1.00 8.65 197 ILE A O 1
ATOM 1249 N N . ALA A 1 169 ? 28.788 -0.828 130.822 1.00 7.94 198 ALA A N 1
ATOM 1250 C CA . ALA A 1 169 ? 27.805 -1.368 131.750 1.00 7.45 198 ALA A CA 1
ATOM 1251 C C . ALA A 1 169 ? 27.572 -2.832 131.439 1.00 8.16 198 ALA A C 1
ATOM 1252 O O . ALA A 1 169 ? 27.816 -3.288 130.317 1.00 9.36 198 ALA A O 1
ATOM 1254 N N . PRO A 1 170 ? 27.037 -3.579 132.403 1.00 8.00 199 PRO A N 1
ATOM 1255 C CA . PRO A 1 170 ? 26.611 -4.957 132.100 1.00 8.72 199 PRO A CA 1
ATOM 1256 C C . PRO A 1 170 ? 25.640 -5.005 130.954 1.00 9.24 199 PRO A C 1
ATOM 1257 O O . PRO A 1 170 ? 25.754 -5.854 130.061 1.00 10.49 199 PRO A O 1
ATOM 1261 N N . ARG A 1 171 ? 24.680 -4.095 130.952 1.00 10.51 200 ARG A N 1
ATOM 1262 C CA . ARG A 1 171 ? 23.768 -3.941 129.833 1.00 11.87 200 ARG A CA 1
ATOM 1263 C C . ARG A 1 171 ? 23.442 -2.467 129.664 1.00 9.77 200 ARG A C 1
ATOM 1264 O O . ARG A 1 171 ? 23.481 -1.673 130.615 1.00 9.67 200 ARG A O 1
ATOM 1272 N N . ILE A 1 172 ? 23.107 -2.127 128.428 1.00 9.02 201 ILE A N 1
ATOM 1273 C CA . ILE A 1 172 ? 22.745 -0.772 128.042 1.00 9.66 201 ILE A CA 1
ATOM 1274 C C . ILE A 1 172 ? 21.390 -0.818 127.358 1.00 11.74 201 ILE A C 1
ATOM 1275 O O . ILE A 1 172 ? 21.151 -1.693 126.521 1.00 13.86 201 ILE A O 1
ATOM 1280 N N . ASP A 1 173 ? 20.505 0.101 127.724 1.00 10.78 202 ASP A N 1
ATOM 1281 C CA . ASP A 1 173 ? 19.207 0.263 127.059 1.00 12.30 202 ASP A CA 1
ATOM 1282 C C . ASP A 1 173 ? 19.070 1.736 126.693 1.00 13.55 202 ASP A C 1
ATOM 1283 O O . ASP A 1 173 ? 18.897 2.584 127.582 1.00 17.06 202 ASP A O 1
ATOM 1288 N N . SER A 1 174 ? 19.181 2.054 125.408 1.00 13.28 203 SER A N 1
ATOM 1289 C CA . SER A 1 174 ? 19.195 3.424 124.929 1.00 13.82 203 SER A CA 1
ATOM 1290 C C . SER A 1 174 ? 18.001 3.653 124.015 1.00 14.21 203 SER A C 1
ATOM 1291 O O . SER A 1 174 ? 17.714 2.827 123.139 1.00 17.62 203 SER A O 1
ATOM 1294 N N . ARG A 1 175 ? 17.309 4.774 124.210 1.00 14.77 204 ARG A N 1
ATOM 1295 C CA . ARG A 1 175 ? 16.082 5.089 123.486 1.00 16.41 204 ARG A CA 1
ATOM 1296 C C . ARG A 1 175 ? 16.108 6.502 122.925 1.00 18.15 204 ARG A C 1
ATOM 1297 O O . ARG A 1 175 ? 15.061 7.020 122.514 1.00 22.14 204 ARG A O 1
ATOM 1305 N N . GLY A 1 176 ? 17.253 7.151 122.921 1.00 15.04 205 GLY A N 1
ATOM 1306 C CA . GLY A 1 176 ? 17.315 8.504 122.414 1.00 17.02 205 GLY A CA 1
ATOM 1307 C C . GLY A 1 176 ? 18.531 8.728 121.547 1.00 15.61 205 GLY A C 1
ATOM 1308 O O . GLY A 1 176 ? 19.259 7.783 121.239 1.00 19.75 205 GLY A O 1
ATOM 1309 N N . LYS A 1 177 ? 18.743 9.966 121.125 1.00 13.85 206 LYS A N 1
ATOM 1310 C CA . LYS A 1 177 ? 19.861 10.295 120.253 1.00 14.60 206 LYS A CA 1
ATOM 1311 C C . LYS A 1 177 ? 21.130 10.517 121.071 1.00 13.09 206 LYS A C 1
ATOM 1312 O O . LYS A 1 177 ? 21.142 11.318 122.013 1.00 14.05 206 LYS A O 1
ATOM 1318 N N . ILE A 1 178 ? 22.198 9.815 120.709 1.00 13.34 207 ILE A N 1
ATOM 1319 C CA . ILE A 1 178 ? 23.514 9.987 121.314 1.00 12.94 207 ILE A CA 1
ATOM 1320 C C . ILE A 1 178 ? 24.383 10.768 120.342 1.00 13.09 207 ILE A C 1
ATOM 1321 O O . ILE A 1 178 ? 24.658 10.295 119.232 1.00 15.50 207 ILE A O 1
ATOM 1326 N N . THR A 1 179 ? 24.795 11.9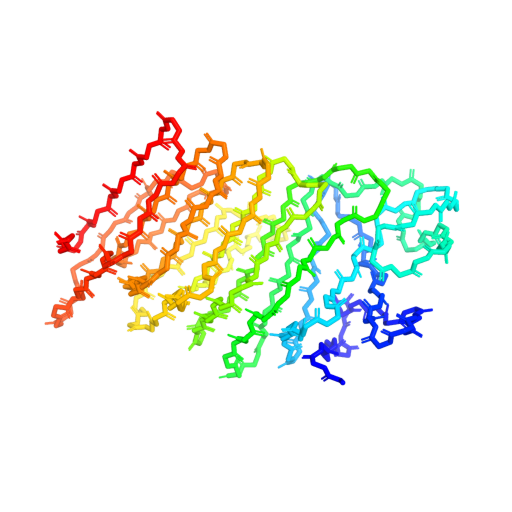63 120.744 1.00 12.94 208 THR A N 1
ATOM 1327 C CA . THR A 1 179 ? 25.675 12.813 119.955 1.00 13.45 208 THR A CA 1
ATOM 1328 C C . THR A 1 179 ? 27.025 12.900 120.657 1.00 12.03 208 THR A C 1
ATOM 1329 O O . THR A 1 179 ? 27.107 13.329 121.812 1.00 12.29 208 THR A O 1
ATOM 1333 N N . ALA A 1 180 ? 28.083 12.518 119.961 1.00 11.80 209 ALA A N 1
ATOM 1334 C CA . ALA A 1 180 ? 29.431 12.555 120.523 1.00 11.23 209 ALA A CA 1
ATOM 1335 C C . ALA A 1 180 ? 30.428 12.492 119.377 1.00 12.43 209 ALA A C 1
ATOM 1336 O O . ALA A 1 180 ? 30.101 12.036 118.281 1.00 13.24 209 ALA A O 1
ATOM 1338 N N . ALA A 1 181 ? 31.6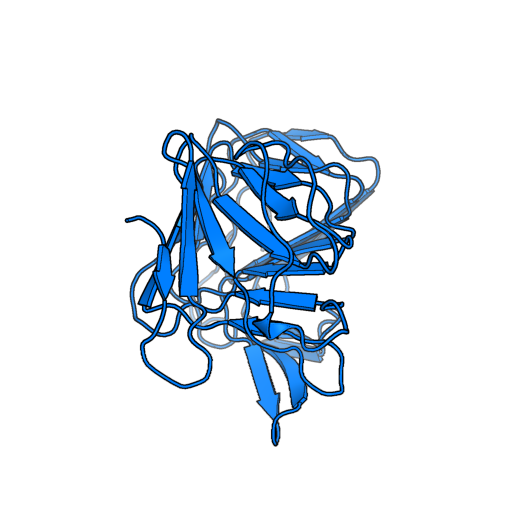64 12.909 119.652 1.00 12.38 210 ALA A N 1
ATOM 1339 C CA . ALA A 1 181 ? 32.713 12.827 118.640 1.00 13.46 210 ALA A CA 1
ATOM 1340 C C . ALA A 1 181 ? 32.976 11.381 118.231 1.00 12.64 210 ALA A C 1
ATOM 1341 O O . ALA A 1 181 ? 33.207 11.096 117.058 1.00 15.32 210 ALA A O 1
ATOM 1343 N N . GLU A 1 182 ? 32.948 10.466 119.186 1.00 11.69 211 GLU A N 1
ATOM 1344 C CA . GLU A 1 182 ? 33.040 9.033 118.983 1.00 10.86 211 GLU A CA 1
ATOM 1345 C C . GLU A 1 182 ? 32.239 8.403 120.104 1.00 10.52 211 GLU A C 1
ATOM 1346 O O . GLU A 1 182 ? 32.149 8.964 121.208 1.00 11.99 211 GLU A O 1
ATOM 1352 N N . ILE A 1 183 ? 31.641 7.251 119.832 1.00 11.14 212 ILE A N 1
ATOM 1353 C CA . ILE A 1 183 ? 30.869 6.504 120.825 1.00 12.35 212 ILE A CA 1
ATOM 1354 C C . ILE A 1 183 ? 31.494 5.130 120.942 1.00 12.36 212 ILE A C 1
ATOM 1355 O O . ILE A 1 183 ? 31.626 4.418 119.927 1.00 14.28 212 ILE A O 1
ATOM 1360 N N . SER A 1 184 ? 31.884 4.749 122.147 1.00 11.61 213 SER A N 1
ATOM 1361 C CA . SER A 1 184 ? 32.341 3.390 122.415 1.00 11.64 213 SER A CA 1
ATOM 1362 C C . SER A 1 184 ? 31.485 2.822 123.520 1.00 11.06 213 SER A C 1
ATOM 1363 O O . SER A 1 184 ? 31.452 3.394 124.625 1.00 15.65 213 SER A O 1
ATOM 1366 N N . ALA A 1 185 ? 30.794 1.725 123.250 1.00 11.03 214 ALA A N 1
ATOM 1367 C CA . ALA A 1 185 ? 29.931 1.074 124.229 1.00 12.61 214 ALA A CA 1
ATOM 1368 C C . ALA A 1 185 ? 30.468 -0.324 124.464 1.00 13.26 214 ALA A C 1
ATOM 1369 O O . ALA A 1 185 ? 30.735 -1.060 123.504 1.00 20.72 214 ALA A O 1
ATOM 1371 N N . PHE A 1 186 ? 30.648 -0.702 125.713 1.00 9.85 215 PHE A N 1
ATOM 1372 C CA . PHE A 1 186 ? 31.205 -1.995 126.074 1.00 10.75 215 PHE A CA 1
ATOM 1373 C C . PHE A 1 186 ? 30.243 -2.619 127.061 1.00 10.79 215 PHE A C 1
ATOM 1374 O O . PHE A 1 186 ? 30.057 -2.077 128.167 1.00 11.27 215 PHE A O 1
ATOM 1382 N N . THR A 1 187 ? 29.651 -3.749 126.696 1.00 10.85 216 THR A N 1
ATOM 1383 C CA . THR A 1 187 ? 28.703 -4.426 127.559 1.00 10.57 216 THR A CA 1
ATOM 1384 C C . THR A 1 187 ? 29.244 -5.776 127.994 1.00 10.27 216 THR A C 1
ATOM 1385 O O . THR A 1 187 ? 30.211 -6.316 127.431 1.00 10.84 216 THR A O 1
ATOM 1389 N N . GLY A 1 188 ? 28.570 -6.338 128.992 1.00 10.91 217 GLY A N 1
ATOM 1390 C CA . GLY A 1 188 ? 28.973 -7.597 129.605 1.00 11.37 217 GLY A CA 1
ATOM 1391 C C . GLY A 1 188 ? 29.660 -7.382 130.936 1.00 9.34 217 GLY A C 1
ATOM 1392 O O . GLY A 1 188 ? 29.746 -6.260 131.453 1.00 8.55 217 GLY A O 1
ATOM 1393 N N . GLN A 1 189 ? 30.198 -8.490 131.461 1.00 9.41 218 GLN A N 1
ATOM 1394 C CA . GLN A 1 189 ? 30.925 -8.542 132.721 1.00 8.83 218 GLN A CA 1
ATOM 1395 C C . GLN A 1 189 ? 32.409 -8.624 132.377 1.00 8.95 218 GLN A C 1
ATOM 1396 O O . GLN A 1 189 ? 32.885 -9.655 131.890 1.00 10.07 218 GLN A O 1
ATOM 1402 N N . ASN A 1 190 ? 33.122 -7.515 132.595 1.00 8.60 219 ASN A N 1
ATOM 1403 C CA . ASN A 1 190 ? 34.476 -7.328 132.105 1.00 8.79 219 ASN A CA 1
ATOM 1404 C C . ASN A 1 190 ? 35.324 -6.651 133.161 1.00 8.81 219 ASN A C 1
ATOM 1405 O O . ASN A 1 190 ? 34.821 -5.930 134.023 1.00 9.07 219 ASN A O 1
ATOM 1410 N N . THR A 1 191 ? 36.637 -6.813 133.033 1.00 9.61 220 THR A N 1
ATOM 1411 C CA . THR A 1 191 ? 37.563 -5.862 133.628 1.00 10.98 220 THR A CA 1
ATOM 1412 C C . THR A 1 191 ? 38.206 -5.037 132.530 1.00 10.81 220 THR A C 1
ATOM 1413 O O . THR A 1 191 ? 38.440 -5.526 131.426 1.00 12.26 220 THR A O 1
ATOM 1417 N N . PHE A 1 192 ? 38.485 -3.782 132.846 1.00 10.02 221 PHE A N 1
ATOM 1418 C CA . PHE A 1 192 ? 38.962 -2.794 131.897 1.00 9.92 221 PHE A CA 1
ATOM 1419 C C . PHE A 1 192 ? 40.199 -2.135 132.476 1.00 10.69 221 PHE A C 1
ATOM 1420 O O . PHE A 1 192 ? 40.287 -1.940 133.692 1.00 11.03 221 PHE A O 1
ATOM 1428 N N . SER A 1 193 ? 41.108 -1.711 131.597 1.00 11.76 222 SER A N 1
ATOM 1429 C CA . SER A 1 193 ? 42.171 -0.791 131.997 1.00 12.73 222 SER A CA 1
ATOM 1430 C C . SER A 1 193 ? 41.604 0.616 132.172 1.00 12.43 222 SER A C 1
ATOM 1431 O O . SER A 1 193 ? 40.430 0.880 131.909 1.00 12.04 222 SER A O 1
ATOM 1434 N N . GLN A 1 194 ? 42.462 1.530 132.630 1.00 13.91 223 GLN A N 1
ATOM 1435 C CA . GLN A 1 194 ? 42.039 2.908 132.793 1.00 16.19 223 GLN A CA 1
ATOM 1436 C C . GLN A 1 194 ? 41.630 3.536 131.469 1.00 18.08 223 GLN A C 1
ATOM 1437 O O . GLN A 1 194 ? 40.882 4.511 131.475 1.00 21.66 223 GLN A O 1
ATOM 1443 N N . HIS A 1 195 ? 42.085 2.977 130.342 1.00 19.14 224 HIS A N 1
ATOM 1444 C CA . HIS A 1 195 ? 41.772 3.455 129.005 1.00 23.65 224 HIS A CA 1
ATOM 1445 C C . HIS A 1 195 ? 40.664 2.642 128.340 1.00 19.74 224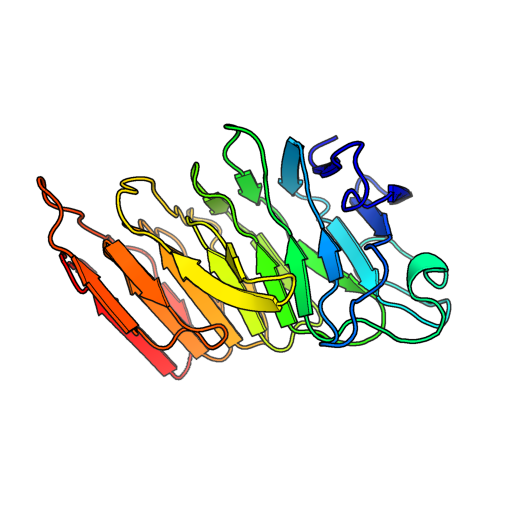 HIS A C 1
ATOM 1446 O O . HIS A 1 195 ? 40.447 2.767 127.129 1.00 21.78 224 HIS A O 1
ATOM 1453 N N . PHE A 1 196 ? 39.952 1.827 129.112 1.00 16.15 225 PHE A N 1
ATOM 1454 C CA . PHE A 1 196 ? 38.842 1.000 128.635 1.00 16.32 225 PHE A CA 1
ATOM 1455 C C . PHE A 1 196 ? 39.268 -0.087 127.648 1.00 16.52 225 PHE A C 1
ATOM 1456 O O . PHE A 1 196 ? 38.465 -0.562 126.847 1.00 21.54 225 PHE A O 1
ATOM 1464 N N . ASP A 1 197 ? 40.509 -0.539 127.735 1.00 16.38 226 ASP A N 1
ATOM 1465 C CA . ASP A 1 197 ? 40.862 -1.801 127.096 1.00 17.37 226 ASP A CA 1
ATOM 1466 C C . ASP A 1 197 ? 40.236 -2.927 127.901 1.00 15.00 226 ASP A C 1
ATOM 1467 O O . ASP A 1 197 ? 40.267 -2.916 129.130 1.00 14.71 226 ASP A O 1
ATOM 1472 N N . ILE A 1 198 ? 39.653 -3.901 127.214 1.00 18.14 227 ILE A N 1
ATOM 1473 C CA . ILE A 1 198 ? 39.091 -5.064 127.891 1.00 16.88 227 ILE A CA 1
ATOM 1474 C C . ILE A 1 198 ? 40.221 -6.012 128.266 1.00 17.41 227 ILE A C 1
ATOM 1475 O O . ILE A 1 198 ? 40.935 -6.521 127.400 1.00 21.92 227 ILE A O 1
ATOM 1480 N N . LEU A 1 199 ? 40.387 -6.246 129.565 1.00 15.60 228 LEU A N 1
ATOM 1481 C CA . LEU A 1 199 ? 41.446 -7.119 130.052 1.00 17.56 228 LEU A CA 1
ATOM 1482 C C . LEU A 1 199 ? 40.968 -8.529 130.346 1.00 18.94 228 LEU A C 1
ATOM 1483 O O . LEU A 1 199 ? 41.775 -9.459 130.314 1.00 21.62 228 LEU A O 1
ATOM 1488 N N . SER A 1 200 ? 39.686 -8.705 130.632 1.00 17.29 229 SER A N 1
ATOM 1489 C CA . SER A 1 200 ? 39.115 -10.003 130.960 1.00 16.96 229 SER A CA 1
ATOM 1490 C C . SER A 1 200 ? 37.615 -9.886 130.770 1.00 13.49 229 SER A C 1
ATOM 1491 O O . SER A 1 200 ? 37.055 -8.793 130.868 1.00 12.66 229 SER A O 1
ATOM 1494 N N . SER A 1 201 ? 36.977 -11.017 130.476 1.00 12.00 230 SER A N 1
ATOM 1495 C CA . SER A 1 201 ? 35.525 -11.087 130.358 1.00 11.24 230 SER A CA 1
ATOM 1496 C C . SER A 1 201 ? 35.048 -12.381 130.984 1.00 11.16 230 SER A C 1
ATOM 1497 O O . SER A 1 201 ? 35.750 -13.398 130.936 1.00 13.89 230 SER A O 1
ATOM 1500 N N . GLN A 1 202 ? 33.828 -12.361 131.505 1.00 10.52 231 GLN A N 1
ATOM 1501 C CA . GLN A 1 202 ? 33.240 -13.527 132.141 1.00 10.66 231 GLN A CA 1
ATOM 1502 C C . GLN A 1 202 ? 31.825 -13.721 131.625 1.00 11.55 231 GLN A C 1
ATOM 1503 O O . GLN A 1 202 ? 31.146 -12.773 131.219 1.00 13.28 231 GLN A O 1
ATOM 1509 N N . LYS A 1 203 ? 31.375 -14.959 131.685 1.00 13.43 232 LYS A N 1
ATOM 1510 C CA . LYS A 1 203 ? 30.039 -15.302 131.219 1.00 15.90 232 LYS A CA 1
ATOM 1511 C C . LYS A 1 203 ? 29.049 -15.125 132.358 1.00 15.88 232 LYS A C 1
ATOM 1512 O O . LYS A 1 203 ? 29.221 -15.755 133.415 1.00 17.60 232 LYS A O 1
ATOM 1518 N N . PRO A 1 204 ? 28.010 -14.302 132.202 1.00 15.93 233 PRO A N 1
ATOM 1519 C CA . PRO A 1 204 ? 26.993 -14.185 133.255 1.00 18.49 233 PRO A CA 1
ATOM 1520 C C . PRO A 1 204 ? 26.144 -15.447 133.331 1.00 19.26 233 PRO A C 1
ATOM 1521 O O . PRO A 1 204 ? 25.942 -16.149 132.335 1.00 20.32 233 PRO A O 1
ATOM 1525 N N . VAL A 1 205 ? 25.609 -15.723 134.525 1.00 22.40 234 VAL A N 1
ATOM 1526 C CA . VAL A 1 205 ? 24.776 -16.918 134.676 1.00 24.43 234 VAL A CA 1
ATOM 1527 C C . VAL A 1 205 ? 23.513 -16.809 133.831 1.00 24.94 234 VAL A C 1
ATOM 1528 O O . VAL A 1 205 ? 23.022 -17.814 133.298 1.00 26.82 234 VAL A O 1
ATOM 1532 N N . SER A 1 206 ? 22.972 -15.598 133.683 1.00 24.03 235 SER A N 1
ATOM 1533 C CA . SER A 1 206 ? 21.827 -15.334 132.822 1.00 24.63 235 SER A CA 1
ATOM 1534 C C . SER A 1 206 ? 22.190 -14.253 131.812 1.00 24.63 235 SER A C 1
ATOM 1535 O O . SER A 1 206 ? 23.080 -13.433 132.040 1.00 22.32 235 SER A O 1
ATOM 1538 N N . ALA A 1 207 ? 21.459 -14.229 130.699 1.00 26.19 236 ALA A N 1
ATOM 1539 C CA . ALA A 1 207 ? 21.791 -13.313 129.614 1.00 26.09 236 ALA A CA 1
ATOM 1540 C C . ALA A 1 207 ? 21.740 -11.859 130.069 1.00 24.58 236 ALA A C 1
ATOM 1541 O O . ALA A 1 207 ? 20.875 -11.460 130.856 1.00 28.64 236 ALA A O 1
ATOM 1543 N N . LEU A 1 208 ? 22.660 -11.060 129.536 1.00 23.54 237 LEU A N 1
ATOM 1544 C CA . LEU A 1 208 ? 22.673 -9.606 129.696 1.00 23.77 237 LEU A CA 1
ATOM 1545 C C . LEU A 1 208 ? 22.451 -8.998 128.315 1.00 25.63 237 LEU A C 1
ATOM 1546 O O . LEU A 1 208 ? 23.399 -8.803 127.551 1.00 30.07 237 LEU A O 1
ATOM 1551 N N . ASP A 1 209 ? 21.211 -8.673 127.986 1.00 29.61 238 ASP A N 1
ATOM 1552 C CA . ASP A 1 209 ? 20.955 -8.120 126.662 1.00 29.75 238 ASP A CA 1
ATOM 1553 C C . ASP A 1 209 ? 20.864 -6.599 126.668 1.00 26.28 238 ASP A C 1
ATOM 1554 O O . ASP A 1 209 ? 20.426 -5.980 127.644 1.00 28.48 238 ASP A O 1
ATOM 1559 N N . SER A 1 210 ? 21.321 -6.013 125.564 1.00 26.71 239 SER A N 1
ATOM 1560 C CA . SER A 1 210 ? 21.394 -4.567 125.394 1.00 22.82 239 SER A CA 1
ATOM 1561 C C . SER A 1 210 ? 20.562 -4.134 124.188 1.00 24.41 239 SER A C 1
ATOM 1562 O O . SER A 1 210 ? 20.366 -4.894 123.221 1.00 27.17 239 SER A O 1
ATOM 1565 N N . TYR A 1 211 ? 20.056 -2.903 124.256 1.00 24.40 240 TYR A N 1
ATOM 1566 C CA . TYR A 1 211 ? 19.104 -2.380 123.284 1.00 23.82 240 TYR A CA 1
ATOM 1567 C C . TYR A 1 211 ? 19.497 -0.952 122.935 1.00 24.62 240 TYR A C 1
ATOM 1568 O O . TYR A 1 211 ? 19.603 -0.113 123.830 1.00 26.62 240 TYR A O 1
ATOM 1577 N N . PHE A 1 212 ? 19.618 -0.638 121.640 1.00 25.92 241 PHE A N 1
ATOM 1578 C CA . PHE A 1 212 ? 19.914 0.714 121.148 1.00 27.86 241 PHE A CA 1
ATOM 1579 C C 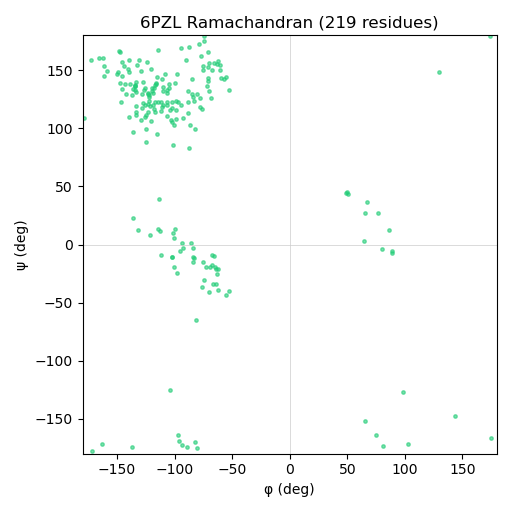. PHE A 1 212 ? 18.808 1.101 120.162 1.00 30.94 241 PHE A C 1
ATOM 1580 O O . PHE A 1 212 ? 18.918 0.882 118.953 1.00 29.89 241 PHE A O 1
ATOM 1588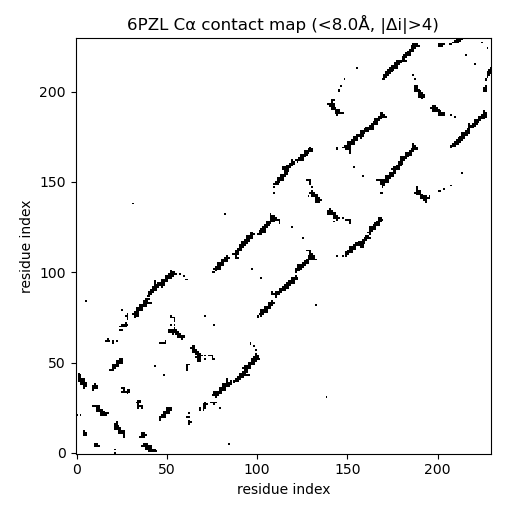 N N . PHE A 1 213 ? 17.737 1.676 120.695 1.00 36.78 242 PHE A N 1
ATOM 1589 C CA . PHE A 1 213 ? 16.505 1.924 119.969 1.00 43.78 242 PHE A CA 1
ATOM 1590 C C . PHE A 1 213 ? 16.389 3.363 119.506 1.00 45.35 242 PHE A C 1
ATOM 1591 O O . PHE A 1 213 ? 15.349 3.747 118.958 1.00 49.09 242 PHE A O 1
ATOM 1599 N N . GLY A 1 214 ? 17.428 4.160 119.705 1.00 42.75 243 GLY A N 1
ATOM 1600 C CA . GLY A 1 214 ? 17.385 5.552 119.320 1.00 39.92 243 GLY A CA 1
ATOM 1601 C C . GLY A 1 214 ? 18.174 5.805 118.056 1.00 37.51 243 GLY A C 1
ATOM 1602 O O . GLY A 1 214 ? 17.941 5.163 117.028 1.00 41.51 243 GLY A O 1
ATOM 1603 N N . SER A 1 215 ? 19.119 6.734 118.123 1.00 32.58 244 SER A N 1
ATOM 1604 C CA . SER A 1 215 ? 19.996 7.035 117.006 1.00 31.60 244 SER A CA 1
ATOM 1605 C C . SER A 1 215 ? 21.347 7.449 117.562 1.00 28.18 244 SER A C 1
ATOM 1606 O O . SER A 1 215 ? 21.491 7.770 118.749 1.00 28.76 244 SER A O 1
ATOM 1609 N N . MET A 1 216 ? 22.339 7.469 116.679 1.00 23.74 245 MET A N 1
ATOM 1610 C CA . MET A 1 216 ? 23.715 7.778 117.046 1.00 20.69 245 MET A CA 1
ATOM 1611 C C . MET A 1 216 ? 24.268 8.774 116.043 1.00 22.01 245 MET A C 1
ATOM 1612 O O . MET A 1 216 ? 24.447 8.447 114.863 1.00 26.40 245 MET A O 1
ATOM 1617 N N . GLN A 1 217 ? 24.507 9.991 116.506 1.00 20.49 246 GLN A N 1
ATOM 1618 C CA . GLN A 1 217 ? 25.046 11.057 115.673 1.00 20.46 246 GLN A CA 1
ATOM 1619 C C . GLN A 1 217 ? 26.527 11.160 116.003 1.00 18.74 246 GLN A C 1
ATOM 1620 O O . GLN A 1 217 ? 26.958 11.944 116.868 1.00 16.54 246 GLN A O 1
ATOM 1626 N N . SER A 1 218 ? 27.303 10.337 115.315 1.00 19.49 247 SER A N 1
ATOM 1627 C CA . SER A 1 218 ? 28.727 10.286 115.545 1.00 17.60 247 SER A CA 1
ATOM 1628 C C . SER A 1 218 ? 29.347 9.634 114.324 1.00 18.32 247 SER A C 1
ATOM 1629 O O . SER A 1 218 ? 28.772 8.705 113.728 1.00 23.04 247 SER A O 1
ATOM 1632 N N . GLY A 1 219 ? 30.542 10.103 113.987 1.00 20.44 248 GLY A N 1
ATOM 1633 C CA . GLY A 1 219 ? 31.282 9.531 112.878 1.00 19.96 248 GLY A CA 1
ATOM 1634 C C . GLY A 1 219 ? 31.912 8.186 113.167 1.00 17.90 248 GLY A C 1
ATOM 1635 O O . GLY A 1 219 ? 32.299 7.497 112.216 1.00 18.18 248 GLY A O 1
ATOM 1636 N N . ARG A 1 220 ? 32.004 7.783 114.444 1.00 17.55 249 ARG A N 1
ATOM 1637 C CA . ARG A 1 220 ? 32.646 6.510 114.771 1.00 16.70 249 ARG A CA 1
ATOM 1638 C C . ARG A 1 220 ? 31.947 5.901 115.973 1.00 15.01 249 ARG A C 1
ATOM 1639 O O . ARG A 1 220 ? 31.915 6.513 117.060 1.00 16.93 249 ARG A O 1
ATOM 1647 N N . ILE A 1 221 ? 31.436 4.693 115.799 1.00 13.64 250 ILE A N 1
ATOM 1648 C CA . ILE A 1 221 ? 30.698 3.979 116.829 1.00 12.66 250 ILE A CA 1
ATOM 1649 C C . ILE A 1 221 ? 31.330 2.607 116.952 1.00 11.70 250 ILE A C 1
ATOM 1650 O O . ILE A 1 221 ? 31.504 1.914 115.937 1.00 14.20 250 ILE A O 1
ATOM 1655 N N . ARG A 1 222 ? 31.664 2.194 118.170 1.00 10.50 251 ARG A N 1
ATOM 1656 C CA . ARG A 1 222 ? 32.126 0.831 118.423 1.00 11.76 251 ARG A CA 1
ATOM 1657 C C . ARG A 1 222 ? 31.269 0.249 119.525 1.00 11.61 251 ARG A C 1
ATOM 1658 O O . ARG A 1 222 ? 31.065 0.922 120.549 1.00 13.84 251 ARG A O 1
ATOM 1666 N N . ILE A 1 223 ? 30.773 -0.965 119.346 1.00 10.76 252 ILE A N 1
ATOM 1667 C CA . ILE A 1 223 ? 29.992 -1.680 120.348 1.00 11.39 252 ILE A CA 1
ATOM 1668 C C . ILE A 1 223 ? 30.641 -3.037 120.526 1.00 12.70 252 ILE A C 1
ATOM 1669 O O . ILE A 1 223 ? 30.791 -3.794 119.553 1.00 14.75 252 ILE A O 1
ATOM 1674 N N . ILE A 1 224 ? 31.053 -3.342 121.749 1.00 13.92 253 ILE A N 1
ATOM 1675 C CA . ILE A 1 224 ? 31.659 -4.626 122.082 1.00 15.75 253 ILE A CA 1
ATOM 1676 C C . ILE A 1 224 ? 30.795 -5.255 123.164 1.00 18.33 253 ILE A C 1
ATOM 1677 O O . ILE A 1 224 ? 30.612 -4.653 124.235 1.00 17.97 253 ILE A O 1
ATOM 1682 N N . ASN A 1 225 ? 30.228 -6.427 122.887 1.00 20.70 254 ASN A N 1
ATOM 1683 C CA . ASN A 1 225 ? 29.470 -7.176 123.888 1.00 21.60 254 ASN A CA 1
ATOM 1684 C C . ASN A 1 225 ? 30.196 -8.488 124.112 1.00 20.97 254 ASN A C 1
ATOM 1685 O O . ASN A 1 225 ? 30.263 -9.328 123.205 1.00 24.89 254 ASN A O 1
ATOM 1690 N N . THR A 1 226 ? 30.726 -8.677 125.311 1.00 16.23 255 THR A N 1
ATOM 1691 C CA . THR A 1 226 ? 31.505 -9.869 125.578 1.00 17.11 255 THR A CA 1
ATOM 1692 C C . THR A 1 226 ? 30.673 -11.002 126.152 1.00 19.58 255 THR A C 1
ATOM 1693 O O . THR A 1 226 ? 31.211 -12.086 126.398 1.00 23.28 255 THR A O 1
ATOM 1697 N N . ALA A 1 227 ? 29.389 -10.791 126.406 1.00 21.65 256 ALA A N 1
ATOM 1698 C CA . ALA A 1 227 ? 28.596 -11.851 127.011 1.00 25.22 256 ALA A CA 1
ATOM 1699 C C . ALA A 1 227 ? 28.198 -12.797 125.888 1.00 31.57 256 ALA A C 1
ATOM 1700 O O . ALA A 1 227 ? 27.424 -12.426 125.001 1.00 32.44 256 ALA A O 1
ATOM 1702 N N . VAL A 1 232 ? 22.951 -7.652 120.796 1.00 47.48 261 VAL A N 1
ATOM 1703 C CA . VAL A 1 232 ? 22.856 -6.220 120.529 1.00 46.54 261 VAL A CA 1
ATOM 1704 C C . VAL A 1 232 ? 21.712 -5.925 119.562 1.00 44.21 261 VAL A C 1
ATOM 1705 O O . VAL A 1 232 ? 21.801 -6.250 118.378 1.00 43.14 261 VAL A O 1
ATOM 1709 N N . LYS A 1 233 ? 20.636 -5.311 120.051 1.00 41.60 262 LYS A N 1
ATOM 1710 C CA . LYS A 1 233 ? 19.464 -5.041 119.225 1.00 43.54 262 LYS A CA 1
ATOM 1711 C C . LYS A 1 233 ? 19.386 -3.558 118.889 1.00 43.14 262 LYS A C 1
ATOM 1712 O O . LYS A 1 233 ? 19.519 -2.704 119.775 1.00 40.05 262 LYS A O 1
ATOM 1718 N N . LEU A 1 234 ? 19.158 -3.262 117.612 1.00 45.48 263 LEU A N 1
ATOM 1719 C CA . LEU A 1 234 ? 19.177 -1.896 117.099 1.00 45.62 263 LEU A CA 1
ATOM 1720 C C . LEU A 1 234 ? 17.820 -1.482 116.517 1.00 42.89 263 LEU A C 1
ATOM 1721 O O . LEU A 1 234 ? 17.087 -2.296 115.943 1.00 40.55 263 LEU A O 1
#

Nearest PDB structures (foldseek):
  6pzl-assembly1_A-2  TM=1.004E+00  e=2.312E-44  Proteus mirabilis
  5kf3-assembly1_A-2  TM=1.003E+00  e=4.239E-41  Proteus mirabilis
  4w8r-assembly1_A-2  TM=9.973E-01  e=7.526E-41  Proteus mirabilis
  4w8t-assembly1_A-2  TM=9.974E-01  e=9.273E-41  Proteus mirabilis
  3fy3-assembly1_A  TM=9.961E-01  e=2.137E-40  Proteus mirabilis

B-factor: mean 16.49, std 9.93, range [5.95, 51.12]

InterPro domains:
  IPR008638 Filamentous haemagglutinin FhaB/tRNA nuclease CdiA-like, TPS domain [PF05860] (33-273)
  IPR008638 Filamentous haemagglutinin FhaB/tRNA nuclease CdiA-like, TPS domain [SM00912] (47-167)
  IPR008638 Filamentous haemagglutinin FhaB/tRNA nuclease CdiA-like, TPS domain [TIGR01901] (65-158)
  IPR011050 Pectin lyase fold/virulence factor [SSF51126] (39-286)
  IPR012334 Pectin lyase fold [G3DSA:2.160.20.10] (30-270)
  IPR025157 Hemagglutinin repeat [PF13332] (382-447)
  IPR025157 Hemagglutinin repeat [PF13332] (458-578)
  IPR025157 Hemagglutinin repeat [PF13332] (610-768)
  IPR025157 Hemagglutinin repeat [PF13332] (792-880)
  IPR025157 Hemagglutinin repeat [PF13332] (928-1093)
  IPR025157 Hemagglutinin repeat [PF13332] (1111-1273)
  IPR025157 Hemagglutinin repeat [PF13332] (1313-1366)

Sequence (230 aa):
NGIVPDAGHQGPDVSAVNGGTQVINIVTPNNEGISHNQYQDFNVGKPGAVFNNALEAGQSQLAGHLNANSNLNGQAASSLILNEEVVSRNPSFLLGQAEVFGIAAEYVLSSNPNGITCDGCGFINTSRSSLVVGNNPLFENGQLKGYSTLNNTNLLSSLGKNGLNTTGLLDLIAPRIDSRGKITAAEISAFTGQNTFSQHFDILSSQKPVSALDSYFFGSMQSGRIRIINTAVKL

Radius of gyration: 16.54 Å; Cα contacts (8 Å, |Δi|>4): 748; chains: 1; bounding box: 36×51×41 Å

Foldseek 3Di:
DQWAFDPDDLAWDFDDQAPNETETLFAAADPVLERATETQGHEAAALEYEYAQAPAWDQDPRHGTDGHRVRNVRHGGQEYEYEYDHLDEYEYHEEYEYPHAEHEY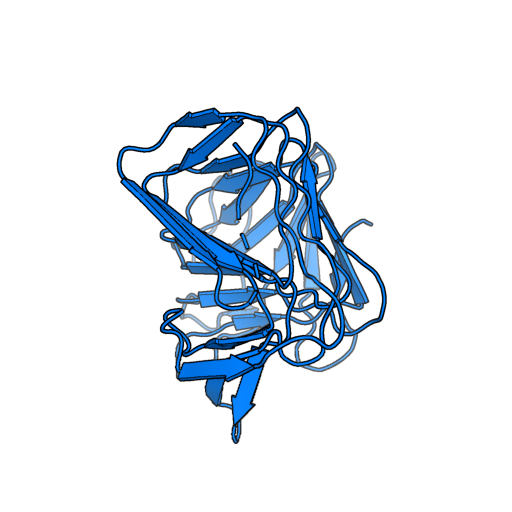EYEALNEYEYEHYEYYRHQEYEYANFAFDADPRRTFFTWQAPGQYEYEYDANEYEDAHHYEYHYQEYEYAYEYYYQEYEYEHATFTAGNVRDTPDGDADPDDRYYEHNYYYHYPYYHYHYPNYYD

Organism: Proteus mirabilis (NCBI:txid584)

Solvent-accessible surface area: 10148 Å² total; per-residue (Å²): 161,27,2,53,32,28,112,36,181,61,17,7,69,60,56,30,91,47,82,49,2,22,0,0,16,0,15,63,20,56,167,88,16,3,0,26,0,41,0,73,37,1,35,5,34,181,55,6,2,0,0,4,0,2,69,134,59,23,130,12,136,48,6,38,102,8,99,47,3,96,37,2,115,56,135,26,2,65,11,0,0,0,28,4,64,30,209,58,61,0,97,6,82,6,40,5,7,1,13,34,92,56,4,68,3,6,0,0,0,30,41,7,1,37,0,42,24,1,1,7,31,58,10,60,76,0,0,0,0,0,0,73,13,70,67,104,146,46,89,6,110,0,1,12,0,50,135,20,76,55,49,0,24,2,17,178,117,1,4,70,7,132,9,48,2,3,0,0,0,0,77,0,22,2,139,6,106,1,40,6,50,59,1,7,1,6,0,0,12,0,24,1,18,40,145,11,79,54,116,50,55,85,189,16,161,78,83,11,84,5,89,12,98,40,50,47,107,26,76,168,75,129,55,66,60,42,56,93,115,141